Protein AF-A0A9D7FIS9-F1 (afdb_monomer_lite)

Sequence (186 aa):
MTRVFYRCPKCGYRPAQAMPADGQCPVCDIYFQKWEDAQAELELGEVAAQQSSTVEAASAFPAALLTPQARMAPAVFYSRCAALIFIAVWGWRLIGMDYRDGEIGGSFMHNILLPIHEAGHVLFLPFGEFLTILGGSFFQLALPLGLAIAFVLRNRDNFAAAVCLWWFGASFLDLAPTFMTHWIHN

Structure (mmCIF, N/CA/C/O backbone):
data_AF-A0A9D7FIS9-F1
#
_entry.id   AF-A0A9D7FIS9-F1
#
loop_
_atom_site.group_PDB
_atom_site.id
_atom_site.type_symbol
_atom_site.label_atom_id
_atom_site.label_alt_id
_atom_site.label_comp_id
_atom_site.label_asym_id
_atom_site.label_entity_id
_atom_site.label_seq_id
_atom_site.pdbx_PDB_ins_code
_atom_site.Cartn_x
_atom_site.Cartn_y
_atom_site.Cartn_z
_atom_site.occupancy
_atom_site.B_iso_or_equiv
_atom_site.auth_seq_id
_atom_site.auth_comp_id
_atom_site.auth_asym_id
_atom_site.auth_atom_id
_atom_site.pdbx_PDB_model_num
ATOM 1 N N . MET A 1 1 ? 7.958 25.869 55.913 1.00 51.38 1 MET A N 1
ATOM 2 C CA . MET A 1 1 ? 8.201 27.268 55.497 1.00 51.38 1 MET A CA 1
ATOM 3 C C . MET A 1 1 ? 6.914 27.787 54.881 1.00 51.38 1 MET A C 1
ATOM 5 O O . MET A 1 1 ? 6.480 27.229 53.883 1.00 51.38 1 MET A O 1
ATOM 9 N N . THR A 1 2 ? 6.258 28.759 55.510 1.00 64.81 2 THR A N 1
ATOM 10 C CA . THR A 1 2 ? 5.018 29.364 55.003 1.00 64.81 2 THR A CA 1
ATOM 11 C C . THR A 1 2 ? 5.351 30.150 53.736 1.00 64.81 2 THR A C 1
ATOM 13 O O . THR A 1 2 ? 6.187 31.052 53.788 1.00 64.81 2 THR A O 1
ATOM 16 N N . ARG A 1 3 ? 4.778 29.779 52.583 1.00 77.81 3 ARG A N 1
ATOM 17 C CA . ARG A 1 3 ? 4.966 30.547 51.342 1.00 77.81 3 ARG A CA 1
ATOM 18 C C . ARG A 1 3 ? 4.317 31.925 51.501 1.00 77.81 3 ARG A C 1
ATOM 20 O O . ARG A 1 3 ? 3.253 32.041 52.108 1.00 77.81 3 ARG A O 1
ATOM 27 N N . VAL A 1 4 ? 4.961 32.954 50.958 1.00 84.75 4 VAL A N 1
ATOM 28 C CA . VAL A 1 4 ? 4.467 34.337 50.956 1.00 84.75 4 VAL A CA 1
ATOM 29 C C . VAL A 1 4 ? 4.559 34.924 49.550 1.00 84.75 4 VAL A C 1
ATOM 31 O O . VAL A 1 4 ? 5.487 34.617 48.802 1.00 84.75 4 VAL A O 1
ATOM 34 N N . PHE A 1 5 ? 3.608 35.785 49.196 1.00 83.19 5 PHE A N 1
ATOM 35 C CA . PHE A 1 5 ? 3.502 36.415 47.884 1.00 83.19 5 PHE A CA 1
ATOM 36 C C . PHE A 1 5 ? 3.778 37.918 47.973 1.00 83.19 5 PHE A C 1
ATOM 38 O O . PHE A 1 5 ? 3.094 38.661 48.678 1.00 83.19 5 PHE A O 1
ATOM 45 N N . TYR A 1 6 ? 4.756 38.384 47.193 1.00 86.25 6 TYR A N 1
ATOM 46 C CA . TYR A 1 6 ? 5.082 39.810 47.035 1.00 86.25 6 TYR A CA 1
ATOM 47 C C . TYR A 1 6 ? 4.335 40.467 45.861 1.00 86.25 6 TYR A C 1
ATOM 49 O O . TYR A 1 6 ? 4.372 41.686 45.687 1.00 86.25 6 TYR A O 1
ATOM 57 N N . ARG A 1 7 ? 3.663 39.662 45.027 1.00 88.44 7 ARG A N 1
ATOM 58 C CA . ARG A 1 7 ? 2.884 40.112 43.870 1.00 88.44 7 ARG A CA 1
ATOM 59 C C . ARG A 1 7 ? 1.738 39.142 43.602 1.00 88.44 7 ARG A C 1
ATOM 61 O O . ARG A 1 7 ? 1.950 37.934 43.612 1.00 88.44 7 ARG A O 1
ATOM 68 N N . CYS A 1 8 ? 0.549 39.664 43.314 1.00 87.81 8 CYS A N 1
ATOM 69 C CA . CYS A 1 8 ? -0.567 38.836 42.861 1.00 87.81 8 CYS A CA 1
ATOM 70 C C . CYS A 1 8 ? -0.299 38.288 41.439 1.00 87.81 8 CYS A C 1
ATOM 72 O O . CYS A 1 8 ? -0.013 39.094 40.549 1.00 87.81 8 CYS A O 1
ATOM 74 N N . PRO A 1 9 ? -0.429 36.970 41.188 1.00 83.75 9 PRO A N 1
ATOM 75 C CA . PRO A 1 9 ? -0.160 36.374 39.876 1.00 83.75 9 PRO A CA 1
ATOM 76 C C . PRO A 1 9 ? -1.225 36.710 38.820 1.00 83.75 9 PRO A C 1
ATOM 78 O O . PRO A 1 9 ? -0.905 36.745 37.639 1.00 83.75 9 PRO A O 1
ATOM 81 N N . LYS A 1 10 ? -2.468 37.011 39.223 1.00 84.44 10 LYS A N 1
ATOM 82 C CA . LYS A 1 10 ? -3.566 37.321 38.291 1.00 84.44 10 LYS A CA 1
ATOM 83 C C . LYS A 1 10 ? -3.606 38.789 37.863 1.00 84.44 10 LYS A C 1
ATOM 85 O O . LYS A 1 10 ? -3.683 39.076 36.677 1.00 84.44 10 LYS A O 1
ATOM 90 N N . CYS A 1 11 ? -3.579 39.727 38.815 1.00 88.56 11 CYS A N 1
ATOM 91 C CA . CYS A 1 11 ? -3.720 41.163 38.521 1.00 88.56 11 CYS A CA 1
ATOM 92 C C . CYS A 1 11 ? -2.424 41.970 38.666 1.00 88.56 11 CYS A C 1
ATOM 94 O O . CYS A 1 11 ? -2.386 43.150 38.329 1.00 88.56 11 CYS A O 1
ATOM 96 N N . GLY A 1 12 ? -1.357 41.372 39.202 1.00 84.56 12 GLY A N 1
ATOM 97 C CA . GLY A 1 12 ? -0.068 42.040 39.359 1.00 84.56 12 GLY A CA 1
ATOM 98 C C . GLY A 1 12 ? 0.042 43.023 40.530 1.00 84.56 12 GLY A C 1
ATOM 99 O O . GLY A 1 12 ? 1.098 43.648 40.646 1.00 84.56 12 GLY A O 1
ATOM 100 N N . TYR A 1 13 ? -0.977 43.148 41.391 1.00 87.88 13 TYR A N 1
ATOM 101 C CA . TYR A 1 13 ? -0.966 44.025 42.573 1.00 87.88 13 TYR A CA 1
ATOM 102 C C . TYR A 1 13 ? 0.214 43.728 43.513 1.00 87.88 13 TYR A C 1
ATOM 104 O O . TYR A 1 13 ? 0.526 42.562 43.777 1.00 87.88 13 TYR A O 1
ATOM 112 N N . ARG A 1 14 ? 0.851 44.789 44.024 1.00 87.19 14 ARG A N 1
ATOM 113 C CA . ARG A 1 14 ? 1.996 44.735 44.944 1.00 87.19 14 ARG A CA 1
ATOM 114 C C . ARG A 1 14 ? 1.599 45.326 46.302 1.00 87.19 14 ARG A C 1
ATOM 116 O O . ARG A 1 14 ? 1.494 46.548 46.402 1.00 87.19 14 ARG A O 1
ATOM 123 N N . PRO A 1 15 ? 1.352 44.496 47.326 1.00 82.19 15 PRO A N 1
ATOM 124 C CA . PRO A 1 15 ? 1.070 44.989 48.670 1.00 82.19 15 PRO A CA 1
ATOM 125 C C . PRO A 1 15 ? 2.334 45.571 49.323 1.00 82.19 15 PRO A C 1
ATOM 127 O O . PRO A 1 15 ? 3.456 45.206 48.974 1.00 82.19 15 PRO A O 1
ATOM 130 N N . ALA A 1 16 ? 2.152 46.445 50.314 1.00 80.75 16 ALA A N 1
ATOM 131 C CA . ALA A 1 16 ? 3.259 46.995 51.103 1.00 80.75 16 ALA A CA 1
ATOM 132 C C . ALA A 1 16 ? 3.906 45.958 52.047 1.00 80.75 16 ALA A C 1
ATOM 134 O O . ALA A 1 16 ? 5.060 46.112 52.437 1.00 80.75 16 ALA A O 1
ATOM 135 N N . GLN A 1 17 ? 3.173 44.900 52.405 1.00 82.12 17 GLN A N 1
ATOM 136 C CA . GLN A 1 17 ? 3.650 43.764 53.197 1.00 82.12 17 GLN A CA 1
ATOM 137 C C . GLN A 1 17 ? 3.361 42.464 52.443 1.00 82.12 17 GLN A C 1
ATOM 139 O O . GLN A 1 17 ? 2.370 42.380 51.719 1.00 82.12 17 GLN A O 1
ATOM 144 N N . ALA A 1 18 ? 4.222 41.456 52.594 1.00 81.31 18 ALA A N 1
ATOM 145 C CA . ALA A 1 18 ? 4.046 40.177 51.912 1.00 81.31 18 ALA A CA 1
ATOM 146 C C . ALA A 1 18 ? 2.729 39.506 52.340 1.00 81.31 18 ALA A C 1
ATOM 148 O O . ALA A 1 18 ? 2.432 39.420 53.531 1.00 81.31 18 ALA A O 1
ATOM 149 N N . MET A 1 19 ? 1.941 39.037 51.371 1.00 82.00 19 MET A N 1
ATOM 150 C CA . MET A 1 19 ? 0.677 38.343 51.636 1.00 82.00 19 MET A CA 1
ATOM 151 C C . MET A 1 19 ? 0.951 36.866 51.944 1.00 82.00 19 MET A C 1
ATOM 153 O O . MET A 1 19 ? 1.800 36.265 51.279 1.00 82.00 19 MET A O 1
ATOM 157 N N . PRO A 1 20 ? 0.251 36.256 52.910 1.00 83.56 20 PRO A N 1
ATOM 158 C CA . PRO A 1 20 ? 0.391 34.831 53.182 1.00 83.56 20 PRO A CA 1
ATOM 159 C C . PRO A 1 20 ? -0.314 33.994 52.097 1.00 83.56 20 PRO A C 1
ATOM 161 O O . PRO A 1 20 ? -1.164 34.500 51.362 1.00 83.56 20 PRO A O 1
ATOM 164 N N . ALA A 1 21 ? 0.064 32.720 51.957 1.00 78.12 21 ALA A N 1
ATOM 165 C CA . ALA A 1 21 ? -0.444 31.840 50.895 1.00 78.12 21 ALA A CA 1
ATOM 166 C C . ALA A 1 21 ? -1.933 31.453 51.017 1.00 78.12 21 ALA A C 1
ATOM 168 O O . ALA A 1 21 ? -2.568 31.120 50.020 1.00 78.12 21 ALA A O 1
ATOM 169 N N . ASP A 1 22 ? -2.499 31.536 52.216 1.00 82.12 22 ASP A N 1
ATOM 170 C CA . ASP A 1 22 ? -3.934 31.411 52.504 1.00 82.12 22 ASP A CA 1
ATOM 171 C C . ASP A 1 22 ? -4.693 32.744 52.337 1.00 82.12 22 ASP A C 1
ATOM 173 O O . ASP A 1 22 ? -5.917 32.798 52.463 1.00 82.12 22 ASP A O 1
ATOM 177 N N . GLY A 1 23 ? -3.973 33.826 52.030 1.00 83.44 23 GLY A N 1
ATOM 178 C CA . GLY A 1 23 ? -4.523 35.163 51.882 1.00 83.44 23 GLY A CA 1
ATOM 179 C C . GLY A 1 23 ? -5.365 35.363 50.620 1.00 83.44 23 GLY A C 1
ATOM 180 O O . GLY A 1 23 ? -5.266 34.642 49.622 1.00 83.44 23 GLY A O 1
ATOM 181 N N . GLN A 1 24 ? -6.173 36.420 50.667 1.00 88.62 24 GLN A N 1
ATOM 182 C CA . GLN A 1 24 ? -7.023 36.889 49.577 1.00 88.6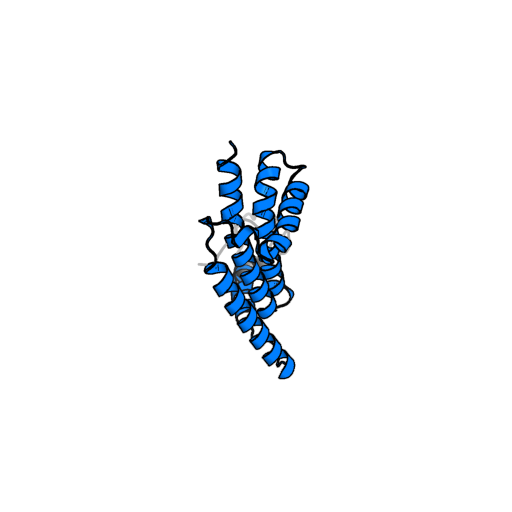2 24 GLN A CA 1
ATOM 183 C C . GLN A 1 24 ? -6.477 38.204 49.012 1.00 88.62 24 GLN A C 1
ATOM 185 O O . GLN A 1 24 ? -6.043 39.085 49.758 1.00 88.62 24 GLN A O 1
ATOM 190 N N . CYS A 1 25 ? -6.490 38.358 47.688 1.00 86.75 25 CYS A N 1
ATOM 191 C CA . CYS A 1 25 ? -6.073 39.605 47.051 1.00 86.75 25 CYS A CA 1
ATOM 192 C C . CYS A 1 25 ? -7.180 40.671 47.163 1.00 86.75 25 CYS A C 1
ATOM 194 O O . CYS A 1 25 ? -8.259 40.450 46.623 1.00 86.75 25 CYS A O 1
ATOM 196 N N . PRO A 1 26 ? -6.917 41.869 47.720 1.00 84.50 26 PRO A N 1
ATOM 197 C CA . PRO A 1 26 ? -7.948 42.898 47.909 1.00 84.50 26 PRO A CA 1
ATOM 198 C C . PRO A 1 26 ? -8.414 43.577 46.610 1.00 84.50 26 PRO A C 1
ATOM 200 O O . PRO A 1 26 ? -9.384 44.323 46.626 1.00 84.50 26 PRO A O 1
ATOM 203 N N . VAL A 1 27 ? -7.708 43.370 45.492 1.00 87.69 27 VAL A N 1
ATOM 204 C CA . VAL A 1 27 ? -8.018 44.023 44.208 1.00 87.69 27 VAL A CA 1
ATOM 205 C C . VAL A 1 27 ? -8.808 43.114 43.272 1.00 87.69 27 VAL A C 1
ATOM 207 O O . VAL A 1 27 ? -9.768 43.551 42.651 1.00 87.69 27 VAL A O 1
ATOM 210 N N . CYS A 1 28 ? -8.375 41.861 43.122 1.00 87.19 28 CYS A N 1
ATOM 211 C CA . CYS A 1 28 ? -8.967 40.916 42.166 1.00 87.19 28 CYS A CA 1
ATOM 212 C C . CYS A 1 28 ? -9.661 39.721 42.823 1.00 87.19 28 CYS A C 1
ATOM 214 O O . CYS A 1 28 ? -10.093 38.809 42.119 1.00 87.19 28 CYS A O 1
ATOM 216 N N . ASP A 1 29 ? -9.729 39.736 44.153 1.00 87.25 29 ASP A N 1
ATOM 217 C CA . ASP A 1 29 ? -10.525 38.840 44.985 1.00 87.25 29 ASP A CA 1
ATOM 218 C C . ASP A 1 29 ? -10.223 37.341 44.844 1.00 87.25 29 ASP A C 1
ATOM 220 O O . ASP A 1 29 ? -11.062 36.482 45.099 1.00 87.25 29 ASP A O 1
ATOM 224 N N . ILE A 1 30 ? -8.998 36.998 44.438 1.00 87.62 30 ILE A N 1
ATOM 225 C CA . ILE A 1 30 ? -8.564 35.600 44.383 1.00 87.62 30 ILE A CA 1
ATOM 226 C C . ILE A 1 30 ? -7.971 35.140 45.708 1.00 87.62 30 ILE A C 1
ATOM 228 O O . ILE A 1 30 ? -7.250 35.890 46.368 1.00 87.62 30 ILE A O 1
ATOM 232 N N . TYR A 1 31 ? -8.200 33.870 46.025 1.00 89.44 31 TYR A N 1
ATOM 233 C CA . TYR A 1 31 ? -7.461 33.135 47.046 1.00 89.44 31 TYR A CA 1
ATOM 234 C C . TYR A 1 31 ? -6.229 32.494 46.407 1.00 89.44 31 TYR A C 1
ATOM 236 O O . TYR A 1 31 ? -6.368 31.766 45.421 1.00 89.44 31 TYR A O 1
ATOM 244 N N . PHE A 1 32 ? -5.035 32.754 46.950 1.00 85.44 32 PHE A N 1
ATOM 245 C CA . PHE A 1 32 ? -3.784 32.290 46.334 1.00 85.44 32 PHE A CA 1
ATOM 246 C C . PHE A 1 32 ? -3.686 30.762 46.284 1.00 85.44 32 PHE A C 1
ATOM 248 O O . PHE A 1 32 ? -3.351 30.228 45.233 1.00 85.44 32 PHE A O 1
ATOM 255 N N . GLN A 1 33 ? -4.084 30.066 47.353 1.00 85.62 33 GLN A N 1
ATOM 256 C CA . GLN A 1 33 ? -4.107 28.600 47.389 1.00 85.62 33 GLN A CA 1
ATOM 257 C C . GLN A 1 33 ? -4.972 27.995 46.270 1.00 85.62 33 GLN A C 1
ATOM 259 O O . GLN A 1 33 ? -4.489 27.199 45.475 1.00 85.62 33 GLN A O 1
ATOM 264 N N . LYS A 1 34 ? -6.222 28.457 46.131 1.00 84.69 34 LYS A N 1
ATOM 265 C CA . LYS A 1 34 ? -7.133 27.972 45.079 1.00 84.69 34 LYS A CA 1
ATOM 266 C C . LYS A 1 34 ? -6.625 28.278 43.671 1.00 84.69 34 LYS A C 1
ATOM 268 O O . LYS A 1 34 ? -6.922 27.541 42.739 1.00 84.69 34 LYS A O 1
ATOM 273 N N . TRP A 1 35 ? -5.910 29.390 43.504 1.00 85.06 35 TRP A N 1
ATOM 274 C CA . TRP A 1 35 ? -5.328 29.758 42.218 1.00 85.06 35 TRP A CA 1
ATOM 275 C C . TRP A 1 35 ? -4.164 28.839 41.843 1.00 85.06 35 TRP A C 1
ATOM 277 O O . TRP A 1 35 ? -4.108 28.400 40.701 1.00 85.06 35 TRP A O 1
ATOM 287 N N . GLU A 1 36 ? -3.265 28.527 42.781 1.00 83.06 36 GLU A N 1
ATOM 288 C CA . GLU A 1 36 ? -2.177 27.567 42.542 1.00 83.06 36 GLU A CA 1
ATOM 289 C C . GLU A 1 36 ? -2.719 26.169 42.237 1.00 83.06 36 GLU A C 1
ATOM 291 O O . GLU A 1 36 ? -2.274 25.561 41.268 1.00 83.06 36 GLU A O 1
ATOM 296 N N . ASP A 1 37 ? -3.717 25.701 42.993 1.00 84.06 37 ASP A N 1
ATOM 297 C CA . ASP A 1 37 ? -4.349 24.397 42.761 1.00 84.06 37 ASP A CA 1
ATOM 298 C C . ASP A 1 37 ? -4.977 24.325 41.357 1.00 84.06 37 ASP A C 1
ATOM 300 O O . ASP A 1 37 ? -4.769 23.358 40.627 1.00 84.06 37 ASP A O 1
ATOM 304 N N . ALA A 1 38 ? -5.669 25.390 40.933 1.00 82.88 38 ALA A N 1
ATOM 305 C CA . ALA A 1 38 ? -6.259 25.474 39.599 1.00 82.88 38 ALA A CA 1
ATOM 306 C C . ALA A 1 38 ? -5.205 25.539 38.478 1.00 82.88 38 ALA A C 1
ATOM 308 O O . ALA A 1 38 ? -5.416 24.975 37.409 1.00 82.88 38 ALA A O 1
ATOM 309 N N . GLN A 1 39 ? -4.074 26.223 38.693 1.00 83.31 39 GLN A N 1
ATOM 310 C CA . GLN A 1 39 ? -2.972 26.231 37.722 1.00 83.31 39 GLN A CA 1
ATOM 311 C C . GLN A 1 39 ? -2.289 24.864 37.643 1.00 83.31 39 GLN A C 1
ATOM 313 O O . GLN A 1 39 ? -2.022 24.392 36.544 1.00 83.31 39 GLN A O 1
ATOM 318 N N . ALA A 1 40 ? -2.077 24.197 38.780 1.00 81.81 40 ALA A N 1
ATOM 319 C CA . ALA A 1 40 ? -1.513 22.854 38.813 1.00 81.81 40 ALA A CA 1
ATOM 320 C C . ALA A 1 40 ? -2.411 21.846 38.077 1.00 81.81 40 ALA A C 1
ATOM 322 O O . ALA A 1 40 ? -1.909 21.018 37.322 1.00 81.81 40 ALA A O 1
ATOM 323 N N . GLU A 1 41 ? -3.733 21.937 38.247 1.00 80.75 41 GLU A N 1
ATOM 324 C CA . GLU A 1 41 ? -4.701 21.087 37.544 1.00 80.75 41 GLU A CA 1
ATOM 325 C C . GLU A 1 41 ? -4.713 21.343 36.025 1.00 80.75 41 GLU A C 1
ATOM 327 O O . GLU A 1 41 ? -4.758 20.393 35.242 1.00 80.75 41 GLU A O 1
ATOM 332 N N . LEU A 1 42 ? -4.592 22.606 35.597 1.00 80.56 42 LEU A N 1
ATOM 333 C CA . LEU A 1 42 ? -4.458 22.975 34.182 1.00 80.56 42 LEU A CA 1
ATOM 334 C C . LEU A 1 42 ? -3.149 22.454 33.572 1.00 80.56 42 LEU A C 1
ATOM 336 O O . LEU A 1 42 ? -3.178 21.864 32.494 1.00 80.56 42 LEU A O 1
ATOM 340 N N . GLU A 1 43 ? -2.020 22.615 34.266 1.00 78.38 43 GLU A N 1
ATOM 341 C CA . GLU A 1 43 ? -0.717 22.110 33.815 1.00 78.38 43 GLU A CA 1
ATOM 342 C C . GLU A 1 43 ? -0.708 20.575 33.721 1.00 78.38 43 GLU A C 1
ATOM 344 O O . GLU A 1 43 ? -0.231 20.015 32.734 1.00 78.38 43 GLU A O 1
ATOM 349 N N . LEU A 1 44 ? -1.295 19.880 34.702 1.00 75.81 44 LEU A N 1
ATOM 350 C CA . LEU A 1 44 ? -1.473 18.424 34.671 1.00 75.81 44 LEU A CA 1
ATOM 351 C C . LEU A 1 44 ? -2.357 17.979 33.496 1.00 75.81 44 LEU A C 1
ATOM 353 O O . LEU A 1 44 ? -2.039 16.991 32.831 1.00 75.81 44 LEU A O 1
ATOM 357 N N . GLY A 1 45 ? -3.441 18.710 33.219 1.00 72.06 45 GLY A N 1
ATOM 358 C CA . GLY A 1 45 ? -4.339 18.442 32.095 1.00 72.06 45 GLY A CA 1
ATOM 359 C C . GLY A 1 45 ? -3.680 18.653 30.729 1.00 72.06 45 GLY A C 1
ATOM 360 O O . GLY A 1 45 ? -3.866 17.839 29.823 1.00 72.06 45 GLY A O 1
ATOM 361 N N . GLU A 1 46 ? -2.869 19.701 30.583 1.00 72.38 46 GLU A N 1
ATOM 362 C CA . GLU A 1 46 ? -2.184 20.029 29.327 1.00 72.38 46 GLU A CA 1
ATOM 363 C C . GLU A 1 46 ? -1.064 19.027 29.009 1.00 72.38 46 GLU A C 1
ATOM 365 O O . GLU A 1 46 ? -0.993 18.502 27.893 1.00 72.38 46 GLU A O 1
ATOM 370 N N . VAL A 1 47 ? -0.270 18.647 30.019 1.00 67.50 47 VAL A N 1
ATOM 371 C CA . VAL A 1 47 ? 0.764 17.608 29.883 1.00 67.50 47 VAL A CA 1
ATOM 372 C C . VAL A 1 47 ? 0.141 16.248 29.545 1.00 67.50 47 VAL A C 1
ATOM 374 O O . VAL A 1 47 ? 0.656 15.537 28.676 1.00 67.50 47 VAL A O 1
ATOM 377 N N . ALA A 1 48 ? -0.993 15.896 30.160 1.00 64.25 48 ALA A N 1
ATOM 378 C CA . ALA A 1 48 ? -1.720 14.666 29.844 1.00 64.25 48 ALA A CA 1
ATOM 379 C C . ALA A 1 48 ? -2.283 14.665 28.407 1.00 64.25 48 ALA A C 1
ATOM 381 O O . ALA A 1 48 ? -2.183 13.657 27.703 1.00 64.25 48 ALA A O 1
ATOM 382 N N . ALA A 1 49 ? -2.818 15.794 27.931 1.00 59.88 49 ALA A N 1
ATOM 383 C CA . ALA A 1 49 ? -3.350 15.926 26.572 1.00 59.88 49 ALA A CA 1
ATOM 384 C C . ALA A 1 49 ? -2.251 15.849 25.490 1.00 59.88 49 ALA A C 1
ATOM 386 O O . ALA A 1 49 ? -2.429 15.204 24.446 1.00 59.88 49 ALA A O 1
ATOM 387 N N . GLN A 1 50 ? -1.082 16.446 25.741 1.00 60.88 50 GLN A N 1
ATOM 388 C CA . GLN A 1 50 ? 0.069 16.357 24.833 1.00 60.88 50 GLN A CA 1
ATOM 389 C C . GLN A 1 50 ? 0.704 14.958 24.805 1.00 60.88 50 GLN A C 1
ATOM 391 O O . GLN A 1 50 ? 1.133 14.498 23.743 1.00 60.88 50 GLN A O 1
ATOM 396 N N . GLN A 1 51 ? 0.720 14.237 25.929 1.00 59.41 51 GLN A N 1
ATOM 397 C CA . GLN A 1 51 ? 1.203 12.851 25.963 1.00 59.41 51 GLN A CA 1
ATOM 398 C C . GLN A 1 51 ? 0.225 11.870 25.299 1.00 59.41 51 GLN A C 1
ATOM 400 O O . GLN A 1 51 ? 0.665 10.973 24.581 1.00 59.41 51 GLN A O 1
ATOM 405 N N . SER A 1 52 ? -1.090 12.056 25.455 1.00 57.72 52 SER A N 1
ATOM 406 C CA . SER A 1 52 ? -2.091 11.184 24.818 1.00 57.72 52 SER A CA 1
ATOM 407 C C . SER A 1 52 ? -2.050 11.274 23.288 1.00 57.72 52 SER A C 1
ATOM 409 O O . SER A 1 52 ? -2.034 10.255 22.603 1.00 57.72 52 SER A O 1
ATOM 411 N N . SER A 1 53 ? -1.952 12.485 22.732 1.00 56.38 53 SER A N 1
ATOM 412 C CA . SER A 1 53 ? -2.010 12.707 21.277 1.00 56.38 53 SER A CA 1
ATOM 413 C C . SER A 1 53 ? -0.816 12.139 20.495 1.00 56.38 53 SER A C 1
ATOM 415 O O . SER A 1 53 ? -0.970 11.690 19.359 1.00 56.38 53 SER A O 1
ATOM 417 N N . THR A 1 54 ? 0.375 12.113 21.095 1.00 55.22 54 THR A N 1
ATOM 418 C CA . THR A 1 54 ? 1.601 11.606 20.453 1.00 55.22 54 THR A CA 1
ATOM 419 C C . THR A 1 54 ? 1.714 10.082 20.517 1.00 55.22 54 THR A C 1
ATOM 421 O O . THR A 1 54 ? 2.180 9.452 19.566 1.00 55.22 54 THR A O 1
ATOM 424 N N . VAL A 1 55 ? 1.235 9.468 21.601 1.00 52.44 55 VAL A N 1
ATOM 425 C CA . VAL A 1 55 ? 1.285 8.011 21.800 1.00 52.44 55 VAL A CA 1
ATOM 426 C C . VAL A 1 55 ? 0.168 7.294 21.032 1.00 52.44 55 VAL A C 1
ATOM 428 O O . VAL A 1 55 ? 0.380 6.195 20.515 1.00 52.44 55 VAL A O 1
ATOM 431 N N . GLU A 1 56 ? -1.005 7.906 20.877 1.00 51.28 56 GLU A N 1
ATOM 432 C CA . GLU A 1 56 ? -2.162 7.299 20.202 1.00 51.28 56 GLU A CA 1
ATOM 433 C C . GLU A 1 56 ? -1.963 7.184 18.678 1.00 51.28 56 GLU A C 1
ATOM 435 O O . GLU A 1 56 ? -2.268 6.148 18.090 1.00 51.28 56 GLU A O 1
ATOM 440 N N . ALA A 1 57 ? -1.326 8.174 18.040 1.00 52.09 57 ALA A N 1
ATOM 441 C CA . ALA A 1 57 ? -0.981 8.110 16.615 1.00 52.09 57 ALA A CA 1
ATOM 442 C C . ALA A 1 57 ? 0.111 7.063 16.309 1.00 52.09 57 ALA A C 1
ATOM 444 O O . ALA A 1 57 ? 0.029 6.355 15.304 1.00 52.09 57 ALA A O 1
ATOM 445 N N . ALA A 1 58 ? 1.111 6.926 17.186 1.00 53.88 58 ALA A N 1
ATOM 446 C CA . ALA A 1 58 ? 2.199 5.960 17.021 1.00 53.88 58 ALA A CA 1
ATOM 447 C C . ALA A 1 58 ? 1.776 4.512 17.349 1.00 53.88 58 ALA A C 1
ATOM 449 O O . ALA A 1 58 ? 2.286 3.563 16.752 1.00 53.88 58 ALA A O 1
ATOM 450 N N . SER A 1 59 ? 0.820 4.324 18.266 1.00 56.72 59 SER A N 1
ATOM 451 C CA . SER A 1 59 ? 0.305 3.002 18.658 1.00 56.72 59 SER A CA 1
ATOM 452 C C . SER A 1 59 ? -0.872 2.508 17.806 1.00 56.72 59 SER A C 1
ATOM 454 O O . SER A 1 59 ? -1.151 1.307 17.796 1.00 56.72 59 SER A O 1
ATOM 456 N N . ALA A 1 60 ? -1.520 3.386 17.030 1.00 63.56 60 ALA A N 1
ATOM 457 C CA . ALA A 1 60 ? -2.669 3.040 16.193 1.00 63.56 60 ALA A CA 1
ATOM 458 C C . ALA A 1 60 ? -2.361 1.973 15.131 1.00 63.56 60 ALA A C 1
ATOM 460 O O . ALA A 1 60 ? -3.190 1.095 14.900 1.00 63.56 60 ALA A O 1
ATOM 461 N N . PHE A 1 61 ? -1.184 2.009 14.498 1.00 63.69 61 PHE A N 1
ATOM 462 C CA . PHE A 1 61 ? -0.831 1.072 13.424 1.00 63.69 61 PHE A CA 1
ATOM 463 C C . PHE A 1 61 ? -0.601 -0.373 13.915 1.00 63.69 61 PHE A C 1
ATOM 465 O O . PHE A 1 61 ? -1.288 -1.273 13.425 1.00 63.69 61 PHE A O 1
ATOM 472 N N . PRO A 1 62 ? 0.277 -0.645 14.907 1.00 69.19 62 PRO A N 1
ATOM 473 C CA . PRO A 1 62 ? 0.434 -2.001 15.437 1.00 69.19 62 PRO A CA 1
ATOM 474 C C . PRO A 1 62 ? -0.841 -2.504 16.130 1.00 69.19 62 PRO A C 1
ATOM 476 O O . PRO A 1 62 ? -1.190 -3.675 15.984 1.00 69.19 62 PRO A O 1
ATOM 479 N N . ALA A 1 63 ? -1.589 -1.632 16.817 1.00 67.50 63 ALA A N 1
ATOM 480 C CA . ALA A 1 63 ? -2.868 -2.007 17.418 1.00 67.50 63 ALA A CA 1
ATOM 481 C C . ALA A 1 63 ? -3.928 -2.357 16.358 1.00 67.50 63 ALA A C 1
ATOM 483 O O . ALA A 1 63 ? -4.685 -3.310 16.545 1.00 67.50 63 ALA A O 1
ATOM 484 N N . ALA A 1 64 ? -3.977 -1.637 15.231 1.00 68.31 64 ALA A N 1
ATOM 485 C CA . ALA A 1 64 ? -4.875 -1.942 14.116 1.00 68.31 64 ALA A CA 1
ATOM 486 C C . ALA A 1 64 ? -4.550 -3.286 13.454 1.00 68.31 64 ALA A C 1
ATOM 488 O O . ALA A 1 64 ? -5.468 -4.063 13.197 1.00 68.31 64 ALA A O 1
ATOM 489 N N . LEU A 1 65 ? -3.265 -3.603 13.270 1.00 67.75 65 LEU A N 1
ATOM 490 C CA . LEU A 1 65 ? -2.828 -4.889 12.717 1.00 67.75 65 LEU A CA 1
ATOM 491 C C . LEU A 1 65 ? -3.161 -6.072 13.633 1.00 67.75 65 LEU A C 1
ATOM 493 O O . LEU A 1 65 ? -3.578 -7.124 13.154 1.00 67.75 65 LEU A O 1
ATOM 497 N N . LEU A 1 66 ? -3.008 -5.900 14.947 1.00 72.31 66 LEU A N 1
ATOM 498 C CA . LEU A 1 66 ? -3.241 -6.957 15.935 1.00 72.31 66 LEU A CA 1
ATOM 499 C C . LEU A 1 66 ? -4.711 -7.095 16.354 1.00 72.31 66 LEU A C 1
ATOM 501 O O . LEU A 1 66 ? -5.028 -7.966 17.160 1.00 72.31 66 LEU A O 1
ATOM 505 N N . THR A 1 67 ? -5.617 -6.264 15.826 1.00 67.62 67 THR A N 1
ATOM 506 C CA . THR A 1 67 ? -7.046 -6.386 16.131 1.00 67.62 67 THR A CA 1
ATOM 507 C C . THR A 1 67 ? -7.626 -7.585 15.364 1.00 67.62 67 THR A C 1
ATOM 509 O O . THR A 1 67 ? -7.683 -7.539 14.132 1.00 67.62 67 THR A O 1
ATOM 512 N N . PRO A 1 68 ? -8.075 -8.661 16.039 1.00 65.38 68 PRO A N 1
ATOM 513 C CA . PRO A 1 68 ? -8.675 -9.798 15.353 1.00 65.38 68 PRO A CA 1
ATOM 514 C C . PRO A 1 68 ? -9.978 -9.372 14.670 1.00 65.38 68 PRO A C 1
ATOM 516 O O . PRO A 1 68 ? -10.796 -8.655 15.250 1.00 65.38 68 PRO A O 1
ATOM 519 N N . GLN A 1 69 ? -10.174 -9.814 13.426 1.00 65.56 69 GLN A N 1
ATOM 520 C CA . GLN A 1 69 ? -11.403 -9.517 12.696 1.00 65.56 69 GLN A CA 1
ATOM 521 C C . GLN A 1 69 ? -12.613 -10.178 13.364 1.00 65.56 69 GLN A C 1
ATOM 523 O O . GLN A 1 69 ? -12.515 -11.266 13.937 1.00 65.56 69 GLN A O 1
ATOM 528 N N . ALA A 1 70 ? -13.767 -9.512 13.271 1.00 69.94 70 ALA A N 1
ATOM 529 C CA . ALA A 1 70 ? -15.035 -10.046 13.750 1.00 69.94 70 ALA A CA 1
ATOM 530 C C . ALA A 1 70 ? -15.324 -11.420 13.122 1.00 69.94 70 ALA A C 1
ATOM 532 O O . ALA A 1 70 ? -14.915 -11.705 11.995 1.00 69.94 70 ALA A O 1
ATOM 533 N N . ARG A 1 71 ? -16.032 -12.281 13.864 1.00 73.75 71 ARG A N 1
ATOM 534 C CA . ARG A 1 71 ? -16.304 -13.672 13.476 1.00 73.75 71 ARG A CA 1
ATOM 535 C C . ARG A 1 71 ? -16.882 -13.734 12.057 1.00 73.75 71 ARG A C 1
ATOM 537 O O . ARG A 1 71 ? -17.968 -13.227 11.796 1.00 73.75 71 ARG A O 1
ATOM 544 N N . MET A 1 72 ? -16.139 -14.362 11.153 1.00 82.88 72 MET A N 1
ATOM 545 C CA . MET A 1 72 ? -16.481 -14.448 9.737 1.00 82.88 72 MET A CA 1
ATOM 546 C C . MET A 1 72 ? -17.318 -15.696 9.454 1.00 82.88 72 MET A C 1
ATOM 548 O O . MET A 1 72 ? -17.142 -16.727 10.106 1.00 82.88 72 MET A O 1
ATOM 552 N N . ALA A 1 73 ? -18.190 -15.638 8.445 1.00 88.25 73 ALA A N 1
ATOM 553 C CA . ALA A 1 73 ? -18.822 -16.844 7.920 1.00 88.25 73 ALA A CA 1
ATOM 554 C C . ALA A 1 73 ? -17.745 -17.798 7.353 1.00 88.25 73 ALA A C 1
ATOM 556 O O . ALA A 1 73 ? -16.816 -17.319 6.693 1.00 88.25 73 ALA A O 1
ATOM 557 N N . PRO A 1 74 ? -17.867 -19.129 7.534 1.00 87.19 74 PRO A N 1
ATOM 558 C CA . PRO A 1 74 ? -16.843 -20.082 7.097 1.00 87.19 74 PRO A CA 1
ATOM 559 C C . PRO A 1 74 ? -16.488 -19.955 5.611 1.00 87.19 74 PRO A C 1
ATOM 561 O O . PRO A 1 74 ? -15.317 -19.986 5.251 1.00 87.19 74 PRO A O 1
ATOM 564 N N . ALA A 1 75 ? -17.483 -19.722 4.750 1.00 90.94 75 ALA A N 1
ATOM 565 C CA . ALA A 1 75 ? -17.270 -19.547 3.313 1.00 90.94 75 ALA A CA 1
ATOM 566 C C . ALA A 1 75 ? -16.350 -18.357 2.978 1.00 90.94 75 ALA A C 1
ATOM 568 O O . ALA A 1 75 ? -15.483 -18.478 2.116 1.00 90.94 75 ALA A O 1
ATOM 569 N N . VAL A 1 76 ? -16.501 -17.228 3.683 1.00 88.75 76 VAL A N 1
ATOM 570 C CA . VAL A 1 76 ? -15.671 -16.025 3.482 1.00 88.75 76 VAL A CA 1
ATOM 571 C C . VAL A 1 76 ? -14.246 -16.259 3.982 1.00 88.75 76 VAL A C 1
ATOM 573 O O . VAL A 1 76 ? -13.286 -15.783 3.385 1.00 88.75 76 VAL A O 1
ATOM 576 N N . PHE A 1 77 ? -14.095 -17.014 5.069 1.00 88.31 77 PHE A N 1
ATOM 577 C CA . PHE A 1 77 ? -12.779 -17.387 5.573 1.00 88.31 77 PHE A CA 1
ATOM 578 C C . PHE A 1 77 ? -12.023 -18.264 4.564 1.00 88.31 77 PHE A C 1
ATOM 580 O O . PHE A 1 77 ? -10.909 -17.923 4.167 1.00 88.31 77 PHE A O 1
ATOM 587 N N . TYR A 1 78 ? -12.646 -19.346 4.084 1.00 90.81 78 TYR A N 1
ATOM 588 C CA . TYR A 1 78 ? -12.007 -20.245 3.120 1.00 90.81 78 TYR A CA 1
ATOM 589 C C . TYR A 1 78 ? -11.708 -19.564 1.784 1.00 90.81 78 TYR A C 1
ATOM 591 O O . TYR A 1 78 ? -10.649 -19.815 1.211 1.00 90.81 78 TYR A O 1
ATOM 599 N N . SER A 1 79 ? -12.583 -18.673 1.301 1.00 91.88 79 SER A N 1
ATOM 600 C CA . SER A 1 79 ? -12.317 -17.929 0.066 1.00 91.88 79 SER A CA 1
ATOM 601 C C . SER A 1 79 ? -11.126 -16.979 0.210 1.00 91.88 79 SER A C 1
ATOM 603 O O . SER A 1 79 ? -10.290 -16.919 -0.689 1.00 91.88 79 SER A O 1
ATOM 605 N N . ARG A 1 80 ? -10.980 -16.304 1.359 1.00 92.56 80 ARG A N 1
ATOM 606 C CA . ARG A 1 80 ? -9.800 -15.479 1.661 1.00 92.56 80 ARG A CA 1
ATOM 607 C C . ARG A 1 80 ? -8.528 -16.314 1.751 1.00 92.56 80 ARG A C 1
ATOM 609 O O . ARG A 1 80 ? -7.528 -15.940 1.150 1.00 92.56 80 ARG A O 1
ATOM 616 N N . CYS A 1 81 ? -8.557 -17.462 2.428 1.00 91.62 81 CYS A N 1
ATOM 617 C CA . CYS A 1 81 ? -7.406 -18.368 2.473 1.00 91.62 81 CYS A CA 1
ATOM 618 C C . CYS A 1 81 ? -7.011 -18.861 1.075 1.00 91.62 81 CYS A C 1
ATOM 620 O O . CYS A 1 81 ? -5.835 -18.817 0.724 1.00 91.62 81 CYS A O 1
ATOM 622 N N . ALA A 1 82 ? -7.983 -19.280 0.261 1.00 93.50 82 ALA A N 1
ATOM 623 C CA . ALA A 1 82 ? -7.737 -19.709 -1.111 1.00 93.50 82 ALA A CA 1
ATOM 624 C C . ALA A 1 82 ? -7.140 -18.577 -1.962 1.00 93.50 82 ALA A C 1
ATOM 626 O O . ALA A 1 82 ? -6.172 -18.804 -2.685 1.00 93.50 82 ALA A O 1
ATOM 627 N N . ALA A 1 83 ? -7.658 -17.352 -1.826 1.00 93.75 83 ALA A N 1
ATOM 628 C CA . ALA A 1 83 ? -7.114 -16.178 -2.500 1.00 93.75 83 ALA A CA 1
ATOM 629 C C . ALA A 1 83 ? -5.671 -15.875 -2.061 1.00 93.75 83 ALA A C 1
ATOM 631 O O . ALA A 1 83 ? -4.830 -15.626 -2.919 1.00 93.75 83 ALA A O 1
ATOM 632 N N . LEU A 1 84 ? -5.357 -15.957 -0.759 1.00 93.31 84 LEU A N 1
ATOM 633 C CA . LEU A 1 84 ? -3.989 -15.770 -0.252 1.00 93.31 84 LEU A CA 1
ATOM 634 C C . LEU A 1 84 ? -3.020 -16.820 -0.805 1.00 93.31 84 LEU A C 1
ATOM 636 O O . LEU A 1 84 ? -1.906 -16.485 -1.199 1.00 93.31 84 LEU A O 1
ATOM 640 N N . ILE A 1 85 ? -3.440 -18.085 -0.863 1.00 93.81 85 ILE A N 1
ATOM 641 C CA . ILE A 1 85 ? -2.626 -19.158 -1.446 1.00 93.81 85 ILE A CA 1
ATOM 642 C C . ILE A 1 85 ? -2.401 -18.890 -2.934 1.00 93.81 85 ILE A C 1
ATOM 644 O O . ILE A 1 85 ? -1.272 -18.982 -3.408 1.00 93.81 85 ILE A O 1
ATOM 648 N N . PHE A 1 86 ? -3.454 -18.512 -3.660 1.00 94.50 86 PHE A N 1
ATOM 649 C CA . PHE A 1 86 ? -3.358 -18.189 -5.078 1.00 94.50 86 PHE A CA 1
ATOM 650 C C . PHE A 1 86 ? -2.362 -17.052 -5.341 1.00 94.50 86 PHE A C 1
ATOM 652 O O . PHE A 1 86 ? -1.448 -17.231 -6.145 1.00 94.50 86 PHE A O 1
ATOM 659 N N . ILE A 1 87 ? -2.477 -15.917 -4.639 1.00 94.12 87 ILE A N 1
ATOM 660 C CA . ILE A 1 87 ? -1.543 -14.794 -4.825 1.00 94.12 87 ILE A CA 1
ATOM 661 C C . ILE A 1 87 ? -0.125 -15.147 -4.365 1.00 94.12 87 ILE A C 1
ATOM 663 O O . ILE A 1 87 ? 0.831 -14.688 -4.978 1.00 94.12 87 ILE A O 1
ATOM 667 N N . ALA A 1 88 ? 0.049 -15.994 -3.345 1.00 92.12 88 ALA A N 1
ATOM 668 C CA . ALA A 1 88 ? 1.372 -16.439 -2.911 1.00 92.12 88 ALA A CA 1
ATOM 669 C C . ALA A 1 88 ? 2.050 -17.317 -3.974 1.00 92.12 88 ALA A C 1
ATOM 671 O O . ALA A 1 88 ? 3.203 -17.077 -4.326 1.00 92.12 88 ALA A O 1
ATOM 672 N N . VAL A 1 89 ? 1.321 -18.289 -4.537 1.00 93.12 89 VAL A N 1
ATOM 673 C CA . VAL A 1 89 ? 1.811 -19.139 -5.636 1.00 93.12 89 VAL A CA 1
ATOM 674 C C . VAL A 1 89 ? 2.102 -18.298 -6.875 1.00 93.12 89 VAL A C 1
ATOM 676 O O . VAL A 1 89 ? 3.141 -18.467 -7.514 1.00 93.12 89 VAL A O 1
ATOM 679 N N . TRP A 1 90 ? 1.211 -17.365 -7.208 1.00 92.69 90 TRP A N 1
ATOM 680 C CA . TRP A 1 90 ? 1.412 -16.482 -8.345 1.00 92.69 90 TRP A CA 1
ATOM 681 C C . TRP A 1 90 ? 2.610 -15.553 -8.129 1.00 92.69 90 TRP A C 1
ATOM 683 O O . TRP A 1 90 ? 3.463 -15.464 -9.003 1.00 92.69 90 TRP A O 1
ATOM 693 N N . GLY A 1 91 ? 2.740 -14.947 -6.948 1.00 88.50 91 GLY A N 1
ATOM 694 C CA . GLY A 1 91 ? 3.892 -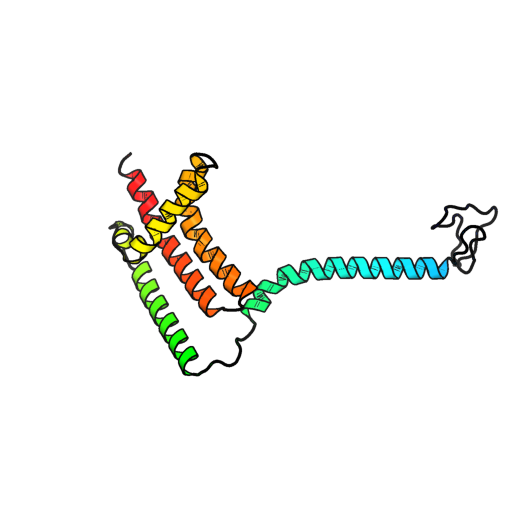14.128 -6.568 1.00 88.50 91 GLY A CA 1
ATOM 695 C C . GLY A 1 91 ? 5.207 -14.901 -6.636 1.00 88.50 91 GLY A C 1
ATOM 696 O O . GLY A 1 91 ? 6.176 -14.398 -7.192 1.00 88.50 91 GLY A O 1
ATOM 697 N N . TRP A 1 92 ? 5.228 -16.151 -6.166 1.00 88.94 92 TRP A N 1
ATOM 698 C CA . TRP A 1 92 ? 6.396 -17.026 -6.299 1.00 88.94 92 TRP A CA 1
ATOM 699 C C . TRP A 1 92 ? 6.775 -17.261 -7.761 1.00 88.94 92 TRP A C 1
ATOM 701 O O . TRP A 1 92 ? 7.947 -17.173 -8.123 1.00 88.94 92 TRP A O 1
ATOM 711 N N . ARG A 1 93 ? 5.779 -17.505 -8.623 1.00 88.88 93 ARG A N 1
ATOM 712 C CA . ARG A 1 93 ? 6.002 -17.607 -10.067 1.00 88.88 93 ARG A CA 1
ATOM 713 C C . ARG A 1 93 ? 6.578 -16.307 -10.629 1.00 88.88 93 ARG A C 1
ATOM 715 O O . ARG A 1 93 ? 7.492 -16.391 -11.435 1.00 88.88 93 ARG A O 1
ATOM 722 N N . LEU A 1 94 ? 6.070 -15.142 -10.209 1.00 85.81 94 LEU A N 1
ATOM 723 C CA . LEU A 1 94 ? 6.570 -13.849 -10.683 1.00 85.81 94 LEU A CA 1
ATOM 724 C C . LEU A 1 94 ? 8.035 -13.616 -10.291 1.00 85.81 94 LEU A C 1
ATOM 726 O O . LEU A 1 94 ? 8.812 -13.166 -11.122 1.00 85.81 94 LEU A O 1
ATOM 730 N N . ILE A 1 95 ? 8.416 -13.967 -9.060 1.00 85.75 95 ILE A N 1
ATOM 731 C CA . ILE A 1 95 ? 9.803 -13.877 -8.569 1.00 85.75 95 ILE A CA 1
ATOM 732 C C . ILE A 1 95 ? 10.741 -14.793 -9.367 1.00 85.75 95 ILE A C 1
ATOM 734 O O . ILE A 1 95 ? 11.904 -14.459 -9.564 1.00 85.75 95 ILE A O 1
ATOM 738 N N . GLY A 1 96 ? 10.244 -15.952 -9.804 1.00 82.50 96 GLY A N 1
ATOM 739 C CA . GLY A 1 96 ? 11.012 -16.911 -10.594 1.00 82.50 96 GLY A CA 1
ATOM 740 C C . GLY A 1 96 ? 11.146 -16.574 -12.082 1.00 82.50 96 GLY A C 1
ATOM 741 O O . GLY A 1 96 ? 11.863 -17.296 -12.767 1.00 82.50 96 GLY A O 1
ATOM 742 N N . MET A 1 97 ? 10.461 -15.542 -12.593 1.00 79.25 97 MET A N 1
ATOM 743 C CA . MET A 1 97 ? 10.639 -15.097 -13.981 1.00 79.25 97 MET A CA 1
ATOM 744 C C . MET A 1 97 ? 11.962 -14.348 -14.113 1.00 79.25 97 MET A C 1
ATOM 746 O O . MET A 1 97 ? 12.291 -13.510 -13.269 1.00 79.25 97 MET A O 1
ATOM 750 N N . ASP A 1 98 ? 12.717 -14.637 -15.171 1.00 68.31 98 ASP A N 1
ATOM 751 C CA . ASP A 1 98 ? 13.996 -13.968 -15.378 1.00 68.31 98 ASP A CA 1
ATOM 752 C C . ASP A 1 98 ? 13.757 -12.522 -15.839 1.00 68.31 98 ASP A C 1
ATOM 754 O O . ASP A 1 98 ? 13.129 -12.249 -16.866 1.00 68.31 98 ASP A O 1
ATOM 758 N N . TYR A 1 99 ? 14.260 -11.568 -15.056 1.00 65.75 99 TYR A N 1
ATOM 759 C CA . TYR A 1 99 ? 14.194 -10.148 -15.389 1.00 65.75 99 TYR A CA 1
ATOM 760 C C . TYR A 1 99 ? 15.137 -9.779 -16.544 1.00 65.75 99 TYR A C 1
ATOM 762 O O . TYR A 1 99 ? 14.948 -8.739 -17.174 1.00 65.75 99 TYR A O 1
ATOM 770 N N . ARG A 1 100 ? 16.147 -10.612 -16.831 1.00 59.00 100 ARG A N 1
ATOM 771 C CA . ARG A 1 100 ? 17.171 -10.383 -17.862 1.00 59.00 100 ARG A CA 1
ATOM 772 C C . ARG A 1 100 ? 16.657 -10.681 -19.265 1.00 59.00 100 ARG A C 1
ATOM 774 O O . ARG A 1 100 ? 17.068 -10.008 -20.204 1.00 59.00 100 ARG A O 1
ATOM 781 N N . ASP A 1 101 ? 15.733 -11.630 -19.381 1.00 59.91 101 ASP A N 1
ATOM 782 C CA . ASP A 1 101 ? 15.122 -12.029 -20.653 1.00 59.91 101 ASP A CA 1
ATOM 783 C C . ASP A 1 101 ? 13.852 -11.219 -20.975 1.00 59.91 101 ASP A C 1
ATOM 785 O O . ASP A 1 101 ? 13.216 -11.418 -22.009 1.00 59.91 101 ASP A O 1
ATOM 789 N N . GLY A 1 102 ? 13.466 -10.282 -20.098 1.00 62.75 102 GLY A N 1
ATOM 790 C CA . GLY A 1 102 ? 12.287 -9.434 -20.287 1.00 62.75 102 GLY A CA 1
ATOM 791 C C . GLY A 1 102 ? 10.951 -10.167 -20.116 1.00 62.75 102 GLY A C 1
ATOM 792 O O . GLY A 1 102 ? 9.905 -9.588 -20.409 1.00 62.75 102 GLY A O 1
ATOM 793 N N . GLU A 1 103 ? 10.949 -11.403 -19.602 1.00 66.31 103 GLU A N 1
ATO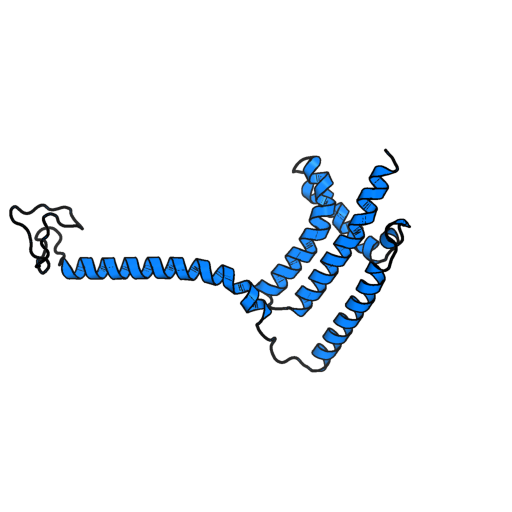M 794 C CA . GLU A 1 103 ? 9.731 -12.207 -19.407 1.00 66.31 103 GLU A CA 1
ATOM 795 C C . GLU A 1 103 ? 8.711 -11.514 -18.492 1.00 66.31 103 GLU A C 1
ATOM 797 O O . GLU A 1 103 ? 7.499 -11.621 -18.700 1.00 66.31 103 GLU A O 1
ATOM 802 N N . ILE A 1 104 ? 9.197 -10.737 -17.516 1.00 71.38 104 ILE A N 1
ATOM 803 C CA . ILE A 1 104 ? 8.360 -9.905 -16.641 1.00 71.38 104 ILE A CA 1
ATOM 804 C C . ILE A 1 104 ? 7.566 -8.873 -17.456 1.00 71.38 104 ILE A C 1
ATOM 806 O O . ILE A 1 104 ? 6.372 -8.714 -17.206 1.00 71.38 104 ILE A O 1
ATOM 810 N N . GLY A 1 105 ? 8.174 -8.254 -18.474 1.00 64.94 105 GLY A N 1
ATOM 811 C CA . GLY A 1 105 ? 7.513 -7.277 -19.350 1.00 64.94 105 GLY A CA 1
ATOM 812 C C . GLY A 1 105 ? 6.425 -7.885 -20.244 1.00 64.94 105 GLY A C 1
ATOM 813 O O . GLY A 1 105 ? 5.509 -7.193 -20.673 1.00 64.94 105 GLY A O 1
ATOM 814 N N . GLY A 1 106 ? 6.463 -9.198 -20.487 1.00 71.75 106 GLY A N 1
ATOM 815 C CA . GLY A 1 106 ? 5.384 -9.929 -21.164 1.00 71.75 106 GLY A CA 1
ATOM 816 C C . GLY A 1 106 ? 4.285 -10.432 -20.223 1.00 71.75 106 GLY A C 1
ATOM 817 O O . GLY A 1 106 ? 3.306 -11.036 -20.668 1.00 71.75 106 GLY A O 1
ATOM 818 N N . SER A 1 107 ? 4.439 -10.236 -18.913 1.00 81.88 107 SER A N 1
ATOM 819 C CA . SER A 1 107 ? 3.538 -10.821 -17.930 1.00 81.88 107 SER A CA 1
ATOM 820 C C . SER A 1 107 ? 2.187 -10.108 -17.881 1.00 81.88 107 SER A C 1
ATOM 822 O O . SER A 1 107 ? 2.051 -8.915 -18.149 1.00 81.88 107 SER A O 1
ATOM 824 N N . PHE A 1 108 ? 1.152 -10.837 -17.461 1.00 85.88 108 PHE A N 1
ATOM 825 C CA . PHE A 1 108 ? -0.162 -10.243 -17.206 1.00 85.88 108 PHE A CA 1
ATOM 826 C C . PHE A 1 108 ? -0.094 -9.080 -16.205 1.00 85.88 108 PHE A C 1
ATOM 828 O O . PHE A 1 108 ? -0.855 -8.125 -16.322 1.00 85.88 108 PHE A O 1
ATOM 835 N N . MET A 1 109 ? 0.832 -9.150 -15.244 1.00 87.19 109 MET A N 1
ATOM 836 C CA . MET A 1 109 ? 0.994 -8.105 -14.243 1.00 87.19 109 MET A CA 1
ATOM 837 C C . MET A 1 109 ? 1.527 -6.808 -14.856 1.00 87.19 109 MET A C 1
ATOM 839 O O . MET A 1 109 ? 0.978 -5.749 -14.571 1.00 87.19 109 MET A O 1
ATOM 843 N N . HIS A 1 110 ? 2.508 -6.892 -15.758 1.00 86.62 110 HIS A N 1
ATOM 844 C CA . HIS A 1 110 ? 3.033 -5.729 -16.477 1.00 86.62 110 HIS A CA 1
ATOM 845 C C . HIS A 1 110 ? 1.926 -4.962 -17.213 1.00 86.62 110 HIS A C 1
ATOM 847 O O . HIS A 1 110 ? 1.809 -3.747 -17.088 1.00 86.62 110 HIS A O 1
ATOM 853 N N . ASN A 1 111 ? 1.019 -5.678 -17.884 1.00 86.88 111 ASN A N 1
ATOM 854 C CA . ASN A 1 111 ? -0.109 -5.062 -18.594 1.00 86.88 111 ASN A CA 1
ATOM 855 C C . ASN A 1 111 ? -1.080 -4.294 -17.676 1.00 86.88 111 ASN A C 1
ATOM 857 O O . ASN A 1 111 ? -1.754 -3.372 -18.131 1.00 86.88 111 ASN A O 1
ATOM 861 N N . ILE A 1 112 ? -1.175 -4.669 -16.397 1.00 89.50 112 ILE A N 1
ATOM 862 C CA . ILE A 1 112 ? -1.982 -3.948 -15.400 1.00 89.50 112 ILE A CA 1
ATOM 863 C C . ILE A 1 112 ? -1.213 -2.748 -14.842 1.00 89.50 112 ILE A C 1
ATOM 865 O O . ILE A 1 112 ? -1.802 -1.700 -14.576 1.00 89.50 112 ILE A O 1
ATOM 869 N N . LEU A 1 113 ? 0.091 -2.910 -14.635 1.00 90.62 113 LEU A N 1
ATOM 870 C CA . LEU A 1 113 ? 0.943 -1.912 -14.002 1.00 90.62 113 LEU A CA 1
ATOM 871 C C . LEU A 1 113 ? 1.316 -0.768 -14.947 1.00 90.62 113 LEU A C 1
ATOM 873 O O . LEU A 1 113 ? 1.378 0.377 -14.501 1.00 90.62 113 LEU A O 1
ATOM 877 N N . LEU A 1 114 ? 1.485 -1.047 -16.240 1.00 89.75 114 LEU A N 1
ATOM 878 C CA . LEU A 1 114 ? 1.883 -0.062 -17.241 1.00 89.75 114 LEU A CA 1
ATOM 879 C C . LEU A 1 114 ? 0.917 1.139 -17.321 1.00 89.75 114 LEU A C 1
ATOM 881 O O . LEU A 1 114 ? 1.384 2.266 -17.191 1.00 89.75 114 LEU A O 1
ATOM 885 N N . PRO A 1 115 ? -0.420 0.977 -17.420 1.00 91.38 115 PRO A N 1
ATOM 886 C CA . PRO A 1 115 ? -1.333 2.123 -17.386 1.00 91.38 115 PRO A CA 1
ATOM 887 C C . PRO A 1 115 ? -1.213 2.979 -16.118 1.00 91.38 115 PRO A C 1
ATOM 889 O O . PRO A 1 115 ? -1.439 4.186 -16.160 1.00 91.38 115 PRO A O 1
ATOM 892 N N . ILE A 1 116 ? -0.868 2.365 -14.983 1.00 92.94 116 ILE A N 1
ATOM 893 C CA . ILE A 1 116 ? -0.670 3.073 -13.714 1.00 92.94 116 ILE A CA 1
ATOM 894 C C . ILE A 1 116 ? 0.648 3.844 -13.756 1.00 92.94 116 ILE A C 1
ATOM 896 O O . ILE A 1 116 ? 0.681 4.995 -13.333 1.00 92.94 116 ILE A O 1
ATOM 900 N N . HIS A 1 117 ? 1.703 3.256 -14.316 1.00 92.62 117 HIS A N 1
ATOM 901 C CA . HIS A 1 117 ? 2.964 3.946 -14.565 1.00 92.62 117 HIS A CA 1
ATOM 902 C C . HIS A 1 117 ? 2.754 5.189 -15.443 1.00 92.62 117 HIS A C 1
ATOM 904 O O . HIS A 1 117 ? 3.109 6.300 -15.055 1.00 92.62 117 HIS A O 1
ATOM 910 N N . GLU A 1 118 ? 2.068 5.041 -16.574 1.00 91.50 118 GLU A N 1
ATOM 911 C CA . GLU A 1 118 ? 1.779 6.161 -17.477 1.00 91.50 118 GLU A CA 1
ATOM 912 C C . GLU A 1 118 ? 0.912 7.237 -16.808 1.00 91.50 118 GLU A C 1
ATOM 914 O O . GLU A 1 118 ? 1.165 8.437 -16.939 1.00 91.50 118 GLU A O 1
ATOM 919 N N . ALA A 1 119 ? -0.078 6.825 -16.010 1.00 93.44 119 ALA A N 1
ATOM 920 C CA . ALA A 1 119 ? -0.876 7.755 -15.216 1.00 93.44 119 ALA A CA 1
ATOM 921 C C . ALA A 1 119 ? -0.024 8.532 -14.200 1.00 93.44 119 ALA A C 1
ATOM 923 O O . ALA A 1 119 ? -0.312 9.698 -13.930 1.00 93.44 119 ALA A O 1
ATOM 924 N N . GLY A 1 120 ? 1.035 7.919 -13.6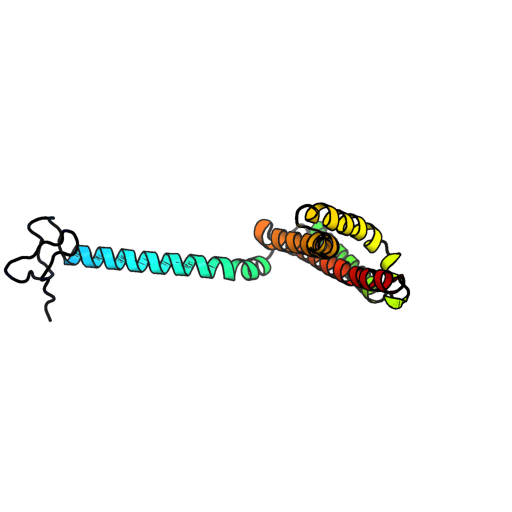67 1.00 92.44 120 GLY A N 1
ATOM 925 C CA . GLY A 1 120 ? 2.008 8.582 -12.808 1.00 92.44 120 GLY A CA 1
ATOM 926 C C . GLY A 1 120 ? 2.734 9.714 -13.530 1.00 92.44 120 GLY A C 1
ATOM 927 O O . GLY A 1 120 ? 2.783 10.827 -13.009 1.00 92.44 120 GLY A O 1
ATOM 928 N N . HIS A 1 121 ? 3.216 9.492 -14.756 1.00 92.31 121 HIS A N 1
ATOM 929 C CA . HIS A 1 121 ? 3.810 10.573 -15.552 1.00 92.31 121 HIS A CA 1
ATOM 930 C C . HIS A 1 121 ? 2.827 11.734 -15.740 1.00 92.31 121 HIS A C 1
ATOM 932 O O . HIS A 1 121 ? 3.161 12.886 -15.463 1.00 92.31 121 HIS A O 1
ATOM 938 N N . VAL A 1 122 ? 1.583 11.439 -16.125 1.00 94.69 122 VAL A N 1
ATOM 939 C CA . VAL A 1 122 ? 0.549 12.466 -16.336 1.00 94.69 122 VAL A CA 1
ATOM 940 C C . VAL A 1 122 ? 0.231 13.229 -15.045 1.00 94.69 122 VAL A C 1
ATOM 942 O O . VAL A 1 122 ? 0.092 14.451 -15.072 1.00 94.69 122 VAL A O 1
ATOM 945 N N . LEU A 1 123 ? 0.150 12.533 -13.908 1.00 94.38 123 LEU A N 1
ATOM 946 C CA . LEU A 1 123 ? -0.128 13.140 -12.606 1.00 94.38 123 LEU A CA 1
ATOM 947 C C . LEU A 1 123 ? 0.982 14.103 -12.170 1.00 94.38 123 LEU A C 1
ATOM 949 O O . LEU A 1 123 ? 0.694 15.139 -11.568 1.00 94.38 123 LEU A O 1
ATOM 953 N N . PHE A 1 124 ? 2.238 13.766 -12.471 1.00 92.75 124 PHE A N 1
ATOM 954 C CA . PHE A 1 124 ? 3.396 14.555 -12.064 1.00 92.75 124 PHE A CA 1
ATOM 955 C C . PHE A 1 124 ? 3.873 15.579 -13.110 1.00 92.75 124 PHE A C 1
ATOM 957 O O . PHE A 1 124 ? 4.730 16.406 -12.794 1.00 92.75 124 PHE A O 1
ATOM 964 N N . LEU A 1 125 ? 3.245 15.616 -14.292 1.00 92.44 125 LEU A N 1
ATOM 965 C CA . LEU A 1 125 ? 3.474 16.605 -15.352 1.00 92.44 125 LEU A CA 1
ATOM 966 C C . LEU A 1 125 ? 3.563 18.072 -14.871 1.00 92.44 125 LEU A C 1
ATOM 968 O O . LEU A 1 125 ? 4.509 18.766 -15.252 1.00 92.44 125 LEU A O 1
ATOM 972 N N . PRO A 1 126 ? 2.645 18.588 -14.024 1.00 93.88 126 PRO A N 1
ATOM 973 C CA . PRO A 1 126 ? 2.691 19.992 -13.605 1.00 93.88 126 PRO A CA 1
ATOM 974 C C . PRO A 1 126 ? 3.860 20.329 -12.666 1.00 93.88 126 PRO A C 1
ATOM 976 O O . PRO A 1 126 ? 4.111 21.507 -12.415 1.00 93.88 126 PRO A O 1
ATOM 979 N N . PHE A 1 127 ? 4.583 19.332 -12.147 1.00 92.00 127 PHE A N 1
ATOM 980 C CA . PHE A 1 127 ? 5.691 19.529 -11.208 1.00 92.00 127 PHE A CA 1
ATOM 981 C C . PHE A 1 127 ? 7.071 19.560 -11.889 1.00 92.00 127 PHE A C 1
ATOM 983 O O . PHE A 1 127 ? 8.096 19.621 -11.209 1.00 92.00 127 PHE A O 1
ATOM 990 N N . GLY A 1 128 ? 7.106 19.556 -13.225 1.00 92.44 128 GLY A N 1
ATOM 991 C CA . GLY A 1 128 ? 8.324 19.644 -14.028 1.00 92.44 128 GLY A CA 1
ATOM 992 C C . GLY A 1 128 ? 8.837 18.288 -14.513 1.00 92.44 128 GLY A C 1
ATOM 993 O O . GLY A 1 128 ? 8.394 17.229 -14.071 1.00 92.44 128 GLY A O 1
ATOM 994 N N . GLU A 1 129 ? 9.793 18.322 -15.439 1.00 89.50 129 GLU A N 1
ATOM 995 C CA . GLU A 1 129 ? 10.263 17.148 -16.189 1.00 89.50 129 GLU A CA 1
ATOM 996 C C . GLU A 1 129 ? 10.830 16.043 -15.289 1.00 89.50 129 GLU A C 1
ATOM 998 O O . GLU A 1 129 ? 10.456 14.881 -15.417 1.00 89.50 129 GLU A O 1
ATOM 1003 N N . PHE A 1 130 ? 11.662 16.406 -14.311 1.00 90.88 130 PHE A N 1
ATOM 1004 C CA . PHE A 1 130 ? 12.260 15.437 -13.392 1.00 90.88 130 PHE A CA 1
ATOM 1005 C C . PHE A 1 130 ? 11.209 14.651 -12.595 1.00 90.88 130 PHE A C 1
ATOM 1007 O O . PHE A 1 130 ? 11.262 13.422 -12.530 1.00 90.88 130 PHE A O 1
ATOM 1014 N N . LEU A 1 131 ? 10.232 15.354 -12.012 1.00 90.88 131 LEU A N 1
ATOM 1015 C CA . LEU A 1 131 ? 9.150 14.717 -11.259 1.00 90.88 131 LEU A CA 1
ATOM 1016 C C . LEU A 1 131 ? 8.184 13.971 -12.173 1.00 90.88 131 LEU A C 1
ATOM 1018 O O . LEU A 1 131 ? 7.654 12.949 -11.761 1.00 90.88 131 LEU A O 1
ATOM 1022 N N . THR A 1 132 ? 8.007 14.426 -13.413 1.00 90.69 132 THR A N 1
ATOM 1023 C CA . THR A 1 132 ? 7.239 13.701 -14.431 1.00 90.69 132 THR A CA 1
ATOM 1024 C C . THR A 1 132 ? 7.876 12.344 -14.696 1.00 90.69 132 THR A C 1
ATOM 1026 O O . THR A 1 132 ? 7.202 11.336 -14.532 1.00 90.69 132 THR A O 1
ATOM 1029 N N . ILE A 1 133 ? 9.175 12.294 -15.019 1.00 86.62 133 ILE A N 1
ATOM 1030 C CA . ILE A 1 133 ? 9.906 11.049 -15.316 1.00 86.62 133 ILE A CA 1
ATOM 1031 C C . ILE A 1 133 ? 9.898 10.104 -14.108 1.00 86.62 133 ILE A C 1
ATOM 1033 O O . ILE A 1 133 ? 9.594 8.924 -14.247 1.00 86.62 133 ILE A O 1
ATOM 1037 N N . LEU A 1 134 ? 10.167 10.607 -12.901 1.00 90.94 134 LEU A N 1
ATOM 1038 C CA . LEU A 1 134 ? 10.089 9.780 -11.689 1.00 90.94 134 LEU A CA 1
ATOM 1039 C C . LEU A 1 134 ? 8.657 9.381 -11.318 1.00 90.94 134 LEU A C 1
ATOM 1041 O O . LEU A 1 134 ? 8.454 8.375 -10.636 1.00 90.94 134 LEU A O 1
ATOM 1045 N N . GLY A 1 135 ? 7.677 10.173 -11.745 1.00 90.12 135 GLY A N 1
ATOM 1046 C CA .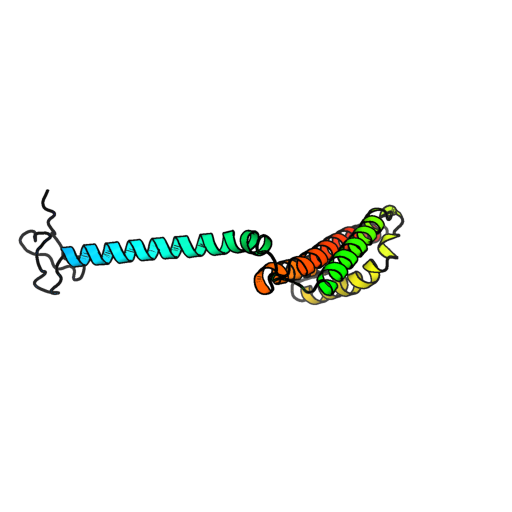 GLY A 1 135 ? 6.278 10.062 -11.362 1.00 90.12 135 GLY A CA 1
ATOM 1047 C C . GLY A 1 135 ? 5.661 8.721 -11.724 1.00 90.12 135 GLY A C 1
ATOM 1048 O O . GLY A 1 135 ? 4.879 8.202 -10.930 1.00 90.12 135 GLY A O 1
ATOM 1049 N N . GLY A 1 136 ? 6.045 8.128 -12.857 1.00 89.00 136 GLY A N 1
ATOM 1050 C CA . GLY A 1 136 ? 5.546 6.816 -13.268 1.00 89.00 136 GLY A CA 1
ATOM 1051 C C . GLY A 1 136 ? 5.922 5.717 -12.279 1.00 89.00 136 GLY A C 1
ATOM 1052 O O . GLY A 1 136 ? 5.055 5.131 -11.624 1.00 89.00 136 GLY A O 1
ATOM 1053 N N . SER A 1 137 ? 7.225 5.530 -12.064 1.00 90.75 137 SER A N 1
ATOM 1054 C CA . SER A 1 137 ? 7.764 4.566 -11.099 1.00 90.75 137 SER A CA 1
ATOM 1055 C C . SER A 1 137 ? 7.287 4.827 -9.671 1.00 90.75 137 SER A C 1
ATOM 1057 O O . SER A 1 137 ? 6.951 3.900 -8.932 1.00 90.75 137 SER A O 1
ATOM 1059 N N . PHE A 1 138 ? 7.238 6.099 -9.270 1.00 92.06 138 PHE A N 1
ATOM 1060 C CA . PHE A 1 138 ? 6.783 6.479 -7.940 1.00 92.06 138 PHE A CA 1
ATOM 1061 C C . PHE A 1 138 ? 5.308 6.131 -7.729 1.00 92.06 138 PHE A C 1
ATOM 1063 O O . PHE A 1 138 ? 4.968 5.505 -6.726 1.00 92.06 138 PHE A O 1
ATOM 1070 N N . PHE A 1 139 ? 4.427 6.494 -8.663 1.00 93.25 139 PHE A N 1
ATOM 1071 C CA . PHE A 1 139 ? 2.991 6.269 -8.520 1.00 93.25 139 PHE A CA 1
ATOM 1072 C C . PHE A 1 139 ? 2.630 4.778 -8.556 1.00 93.25 139 PHE A C 1
ATOM 1074 O O . PHE A 1 139 ? 1.796 4.332 -7.764 1.00 93.25 139 PHE A O 1
ATOM 1081 N N . GLN A 1 140 ? 3.328 3.994 -9.382 1.00 93.44 140 GLN A N 1
ATOM 1082 C CA . GLN A 1 140 ? 3.194 2.535 -9.457 1.00 93.44 140 GLN A CA 1
ATOM 1083 C C . GLN A 1 140 ? 3.450 1.832 -8.107 1.00 93.44 140 GLN A C 1
ATOM 1085 O O . GLN A 1 140 ? 2.836 0.801 -7.817 1.00 93.44 140 GLN A O 1
ATOM 1090 N N . LEU A 1 141 ? 4.318 2.398 -7.260 1.00 94.25 141 LEU A N 1
ATOM 1091 C CA . LEU A 1 141 ? 4.593 1.918 -5.900 1.00 94.25 141 LEU A CA 1
ATOM 1092 C C . LEU A 1 141 ? 3.704 2.587 -4.843 1.00 94.25 141 LEU A C 1
ATOM 1094 O O . LEU A 1 141 ? 3.195 1.928 -3.934 1.00 94.25 141 LEU A O 1
ATOM 1098 N N . ALA A 1 142 ? 3.510 3.899 -4.946 1.00 94.12 142 ALA A N 1
ATOM 1099 C CA . ALA A 1 142 ? 2.805 4.686 -3.943 1.00 94.12 142 ALA A CA 1
ATOM 1100 C C . ALA A 1 142 ? 1.317 4.323 -3.860 1.00 94.12 142 ALA A C 1
ATOM 1102 O O . ALA A 1 142 ? 0.763 4.282 -2.762 1.00 94.12 142 ALA A O 1
ATOM 1103 N N . LEU A 1 143 ? 0.672 4.021 -4.991 1.00 94.88 143 LEU A N 1
ATOM 1104 C CA . LEU A 1 143 ? -0.749 3.677 -5.039 1.00 94.88 143 LEU A CA 1
ATOM 1105 C C . LEU A 1 143 ? -1.092 2.411 -4.230 1.00 94.88 143 LEU A C 1
ATOM 1107 O O . LEU A 1 143 ? -1.916 2.512 -3.314 1.00 94.88 143 LEU A O 1
ATOM 1111 N N . PRO A 1 144 ? -0.486 1.232 -4.490 1.00 94.62 144 PRO A N 1
ATOM 1112 C CA . PRO A 1 144 ? -0.801 0.031 -3.718 1.00 94.62 144 PRO A CA 1
ATOM 1113 C C . PRO A 1 144 ? -0.412 0.178 -2.243 1.00 94.62 144 PRO A C 1
ATOM 1115 O O . PRO A 1 144 ? -1.146 -0.284 -1.368 1.00 94.62 144 PRO A O 1
ATOM 1118 N N . LEU A 1 145 ? 0.688 0.878 -1.945 1.00 93.88 145 LEU A N 1
ATOM 1119 C CA . LEU A 1 145 ? 1.113 1.126 -0.568 1.00 93.88 145 LEU A CA 1
ATOM 1120 C C . LEU A 1 145 ? 0.123 2.027 0.188 1.00 93.88 145 LEU A C 1
ATOM 1122 O O . LEU A 1 145 ? -0.255 1.723 1.320 1.00 93.88 145 LEU A O 1
ATOM 1126 N N . GLY A 1 146 ? -0.349 3.102 -0.446 1.00 92.69 146 GLY A N 1
ATOM 1127 C CA . GLY A 1 146 ? -1.360 3.995 0.117 1.00 92.69 146 GLY A CA 1
ATOM 1128 C C . GLY A 1 146 ? -2.684 3.278 0.382 1.00 92.69 146 GLY A C 1
ATOM 1129 O O . GLY A 1 146 ? -3.275 3.456 1.449 1.00 92.69 146 GLY A O 1
ATOM 1130 N N . LEU A 1 147 ? -3.118 2.405 -0.536 1.00 93.56 147 LEU A N 1
ATOM 1131 C CA . LEU A 1 147 ? -4.296 1.556 -0.331 1.00 93.56 147 LEU A CA 1
ATOM 1132 C C . LEU A 1 147 ? -4.102 0.572 0.828 1.00 93.56 147 LEU A C 1
ATOM 1134 O O . LEU A 1 147 ? -5.008 0.429 1.647 1.00 93.56 147 LEU A O 1
ATOM 1138 N N . ALA A 1 148 ? -2.928 -0.056 0.951 1.00 91.44 148 ALA A N 1
ATOM 1139 C CA . ALA A 1 148 ? -2.629 -0.946 2.073 1.00 91.44 148 ALA A CA 1
ATOM 1140 C C . ALA A 1 148 ? -2.758 -0.211 3.418 1.00 91.44 148 ALA A C 1
ATOM 1142 O O . ALA A 1 148 ? -3.449 -0.684 4.322 1.00 91.44 148 ALA A O 1
ATOM 1143 N N . ILE A 1 149 ? -2.162 0.981 3.525 1.00 88.50 149 ILE A N 1
ATOM 1144 C CA . ILE A 1 149 ? -2.251 1.829 4.723 1.00 88.50 149 ILE A CA 1
ATOM 1145 C C . ILE A 1 149 ? -3.708 2.219 5.002 1.00 88.50 149 ILE A C 1
ATOM 1147 O O . ILE A 1 149 ? -4.164 2.115 6.143 1.00 88.50 149 ILE A O 1
ATOM 1151 N N . ALA A 1 150 ? -4.463 2.618 3.974 1.00 88.44 150 ALA A N 1
ATOM 1152 C CA . ALA A 1 150 ? -5.871 2.976 4.116 1.00 88.44 150 ALA A CA 1
ATOM 1153 C C . ALA A 1 150 ? -6.724 1.794 4.606 1.00 88.44 150 ALA A C 1
ATOM 1155 O O . ALA A 1 150 ? -7.554 1.973 5.499 1.00 88.44 150 ALA A O 1
ATOM 1156 N N . PHE A 1 151 ? -6.497 0.579 4.094 1.00 89.00 151 PHE A N 1
ATOM 1157 C CA . PHE A 1 151 ? -7.223 -0.611 4.541 1.00 89.00 151 PHE A CA 1
ATOM 1158 C C . PHE A 1 151 ? -6.917 -0.982 5.994 1.00 89.00 151 PHE A C 1
ATOM 1160 O O . PHE A 1 151 ? -7.846 -1.343 6.719 1.00 89.00 151 PHE A O 1
ATOM 1167 N N . VAL A 1 152 ? -5.665 -0.840 6.443 1.00 85.75 152 VAL A N 1
ATOM 1168 C CA . VAL A 1 152 ? -5.290 -1.076 7.848 1.00 85.75 152 VAL A CA 1
ATOM 1169 C C . VAL A 1 152 ? -5.919 -0.027 8.763 1.00 85.75 152 VAL A C 1
ATOM 1171 O O . VAL A 1 152 ? -6.594 -0.376 9.730 1.00 85.75 152 VAL A O 1
ATOM 1174 N N . LEU A 1 153 ? -5.728 1.259 8.457 1.00 82.81 153 LEU A N 1
ATOM 1175 C CA . LEU A 1 153 ? -6.112 2.343 9.363 1.00 82.81 153 LEU A CA 1
ATOM 1176 C C . LEU A 1 153 ? -7.618 2.617 9.368 1.00 82.81 153 LEU A C 1
ATOM 1178 O O . LEU A 1 153 ? -8.185 2.887 10.426 1.00 82.81 153 LEU A O 1
ATOM 1182 N N . ARG A 1 154 ? -8.276 2.555 8.204 1.00 81.69 154 ARG A N 1
ATOM 1183 C CA . ARG A 1 154 ? -9.678 2.973 8.058 1.00 81.69 154 ARG A CA 1
ATOM 1184 C C . ARG A 1 154 ? -10.661 1.812 8.086 1.00 81.69 154 ARG A C 1
ATOM 1186 O O . ARG A 1 154 ? -11.718 1.932 8.698 1.00 81.69 154 ARG A O 1
ATOM 1193 N N . ASN A 1 155 ? -10.314 0.696 7.451 1.00 79.94 155 ASN A N 1
ATOM 1194 C CA . ASN A 1 155 ? -11.224 -0.443 7.306 1.00 79.94 155 ASN A CA 1
ATOM 1195 C C . ASN A 1 155 ? -10.899 -1.589 8.274 1.00 79.94 155 ASN A C 1
ATOM 1197 O O . ASN A 1 155 ? -11.714 -2.500 8.416 1.00 79.94 155 ASN A O 1
ATOM 1201 N N . ARG A 1 156 ? -9.724 -1.555 8.924 1.00 80.75 156 ARG A N 1
ATOM 1202 C CA . ARG A 1 156 ? -9.158 -2.664 9.715 1.00 80.75 156 ARG A CA 1
ATOM 1203 C C . ARG A 1 156 ? -9.193 -3.994 8.943 1.00 80.75 156 ARG A C 1
ATOM 1205 O O . ARG A 1 156 ? -9.395 -5.068 9.518 1.00 80.75 156 ARG A O 1
ATOM 1212 N N . ASP A 1 157 ? -9.025 -3.921 7.618 1.00 84.44 157 ASP A N 1
ATOM 1213 C CA . ASP A 1 157 ? -9.031 -5.092 6.743 1.00 84.44 157 ASP A CA 1
ATOM 1214 C C . ASP A 1 157 ? -7.611 -5.533 6.383 1.00 84.44 157 ASP A C 1
ATOM 1216 O O . ASP A 1 157 ? -7.059 -5.181 5.340 1.00 84.44 157 ASP A O 1
ATOM 1220 N N . ASN A 1 158 ? -7.030 -6.344 7.267 1.00 86.62 158 ASN A N 1
ATOM 1221 C CA . ASN A 1 158 ? -5.681 -6.880 7.101 1.00 86.62 158 ASN A CA 1
ATOM 1222 C C . ASN A 1 158 ? -5.555 -7.808 5.881 1.00 86.62 158 ASN A C 1
ATOM 1224 O O . ASN A 1 158 ? -4.468 -7.924 5.321 1.00 86.62 158 ASN A O 1
ATOM 1228 N N . PHE A 1 159 ? -6.644 -8.451 5.441 1.00 89.62 159 PHE A N 1
ATOM 1229 C CA . PHE A 1 159 ? -6.617 -9.276 4.231 1.00 89.62 159 PHE A CA 1
ATOM 1230 C C . PHE A 1 159 ? -6.439 -8.399 2.990 1.00 89.62 159 PHE A C 1
ATOM 1232 O O . PHE A 1 159 ? -5.542 -8.647 2.188 1.00 89.62 159 PHE A O 1
ATOM 1239 N N . ALA A 1 160 ? -7.243 -7.339 2.860 1.00 89.50 160 ALA A N 1
ATOM 1240 C CA . ALA A 1 160 ? -7.113 -6.394 1.752 1.00 89.50 160 ALA A CA 1
ATOM 1241 C C . ALA A 1 160 ? -5.740 -5.702 1.767 1.00 89.50 160 ALA A C 1
ATOM 1243 O O . ALA A 1 160 ? -5.093 -5.591 0.727 1.00 89.50 160 ALA A O 1
ATOM 1244 N N . ALA A 1 161 ? -5.247 -5.332 2.954 1.00 90.69 161 ALA A N 1
ATOM 1245 C CA . ALA A 1 161 ? -3.908 -4.777 3.112 1.00 90.69 161 ALA A CA 1
ATOM 1246 C C . ALA A 1 161 ? -2.803 -5.743 2.648 1.00 90.69 161 ALA A C 1
ATOM 1248 O O . ALA A 1 161 ? -1.873 -5.313 1.969 1.00 90.69 161 ALA A O 1
ATOM 1249 N N . ALA A 1 162 ? -2.915 -7.043 2.947 1.00 91.31 162 ALA A N 1
ATOM 1250 C CA . ALA A 1 162 ? -1.963 -8.054 2.485 1.00 91.31 162 ALA A CA 1
ATOM 1251 C C . ALA A 1 162 ? -1.977 -8.220 0.955 1.00 91.31 162 ALA A C 1
ATOM 1253 O O . ALA A 1 162 ? -0.918 -8.346 0.344 1.00 91.31 162 ALA A O 1
ATOM 1254 N N . VAL A 1 163 ? -3.156 -8.165 0.324 1.00 94.38 163 VAL A N 1
ATOM 1255 C CA . VAL A 1 163 ? -3.282 -8.185 -1.144 1.00 94.38 163 VAL A CA 1
ATOM 1256 C C . VAL A 1 163 ? -2.634 -6.943 -1.764 1.00 94.38 163 VAL A C 1
ATOM 1258 O O . VAL A 1 163 ? -1.885 -7.061 -2.732 1.00 94.38 163 VAL A O 1
ATOM 1261 N N . CYS A 1 164 ? -2.860 -5.757 -1.190 1.00 94.56 164 CYS A N 1
ATOM 1262 C CA . CYS A 1 164 ? -2.208 -4.524 -1.634 1.00 94.56 164 CYS A CA 1
ATOM 1263 C C . CYS A 1 164 ? -0.686 -4.559 -1.433 1.00 94.56 164 CYS A C 1
ATOM 1265 O O . CYS A 1 164 ? 0.051 -4.059 -2.278 1.00 94.56 164 CYS A O 1
ATOM 1267 N N . LEU A 1 165 ? -0.198 -5.180 -0.357 1.00 93.56 165 LEU A N 1
ATOM 1268 C CA . LEU A 1 165 ? 1.235 -5.351 -0.122 1.00 93.56 165 LEU A CA 1
ATOM 1269 C C . LEU A 1 165 ? 1.867 -6.330 -1.122 1.00 93.56 165 LEU A C 1
ATOM 1271 O O . LEU A 1 165 ? 2.968 -6.090 -1.613 1.00 93.56 165 LEU A O 1
ATOM 1275 N N . TR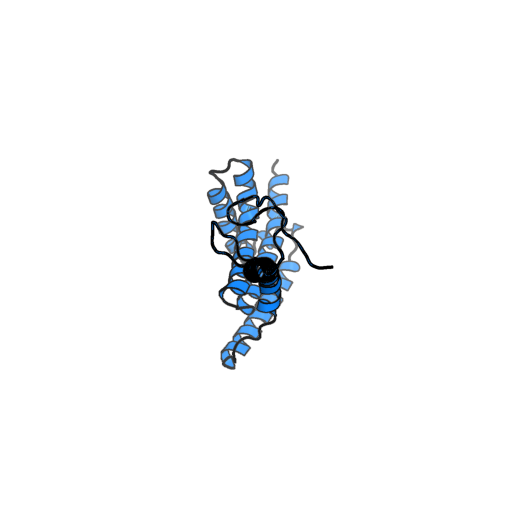P A 1 166 ? 1.162 -7.409 -1.465 1.00 94.69 166 TRP A N 1
ATOM 1276 C CA . TRP A 1 166 ? 1.576 -8.301 -2.545 1.00 94.69 166 TRP A CA 1
ATOM 1277 C C . TRP A 1 166 ? 1.641 -7.561 -3.886 1.00 94.69 166 TRP A C 1
ATOM 1279 O O . TRP A 1 166 ? 2.630 -7.687 -4.606 1.00 94.69 166 TRP A O 1
ATOM 1289 N N . TRP A 1 167 ? 0.633 -6.735 -4.186 1.00 94.69 167 TRP A N 1
ATOM 1290 C CA . TRP A 1 167 ? 0.624 -5.893 -5.381 1.00 94.69 167 TRP A CA 1
ATOM 1291 C C . TRP A 1 167 ? 1.813 -4.925 -5.391 1.00 94.69 167 TRP A C 1
ATOM 1293 O O . TRP A 1 167 ? 2.517 -4.854 -6.389 1.00 94.69 167 TRP A O 1
ATOM 1303 N N . PHE A 1 168 ? 2.120 -4.267 -4.271 1.00 94.31 168 PHE A N 1
ATOM 1304 C CA . PHE A 1 168 ? 3.327 -3.448 -4.141 1.00 94.31 168 PHE A CA 1
ATOM 1305 C C . PHE A 1 168 ? 4.608 -4.234 -4.477 1.00 94.31 168 PHE A C 1
ATOM 1307 O O . PHE A 1 168 ? 5.461 -3.736 -5.208 1.00 94.31 168 PHE A O 1
ATOM 1314 N N . GLY A 1 169 ? 4.732 -5.477 -4.000 1.00 90.81 169 GLY A N 1
ATOM 1315 C CA . GLY A 1 169 ? 5.858 -6.349 -4.349 1.00 90.81 169 GLY A CA 1
ATOM 1316 C C . GLY A 1 169 ? 5.919 -6.673 -5.844 1.00 90.81 169 GLY A C 1
ATOM 1317 O O . GLY A 1 169 ? 6.988 -6.613 -6.444 1.00 90.81 169 GLY A O 1
ATOM 1318 N N . ALA A 1 170 ? 4.773 -6.951 -6.468 1.00 90.00 170 ALA A N 1
ATOM 1319 C CA . ALA A 1 170 ? 4.687 -7.187 -7.906 1.00 90.00 170 ALA A CA 1
ATOM 1320 C C . ALA A 1 170 ? 5.047 -5.929 -8.723 1.00 90.00 170 ALA A C 1
ATOM 1322 O O . ALA A 1 170 ? 5.799 -6.032 -9.689 1.00 90.00 170 ALA A O 1
ATOM 1323 N N . SER A 1 171 ? 4.599 -4.744 -8.287 1.00 90.62 171 SER A N 1
ATOM 1324 C CA . SER A 1 171 ? 5.024 -3.447 -8.830 1.00 90.62 171 SER A CA 1
ATOM 1325 C C . SER A 1 171 ? 6.537 -3.257 -8.742 1.00 90.62 171 SER A C 1
ATOM 1327 O O . SER A 1 171 ? 7.144 -2.729 -9.667 1.00 90.62 171 SER A O 1
ATOM 1329 N N . PHE A 1 172 ? 7.155 -3.699 -7.645 1.00 88.50 172 PHE A N 1
ATOM 1330 C CA . PHE A 1 172 ? 8.599 -3.605 -7.450 1.00 88.50 172 PHE A CA 1
ATOM 1331 C C . PHE A 1 172 ? 9.389 -4.499 -8.415 1.00 88.50 172 PHE A C 1
ATOM 1333 O O . PHE A 1 172 ? 10.405 -4.071 -8.956 1.00 88.50 172 PHE A O 1
ATOM 1340 N N . LEU A 1 173 ? 8.912 -5.721 -8.667 1.00 85.50 173 LEU A N 1
ATOM 1341 C CA . LEU A 1 173 ? 9.525 -6.627 -9.647 1.00 85.50 173 LEU A CA 1
ATOM 1342 C C . LEU A 1 173 ? 9.425 -6.078 -11.079 1.00 85.50 173 LEU A C 1
ATOM 1344 O O . LEU A 1 173 ? 10.367 -6.203 -11.856 1.00 85.50 173 LEU A O 1
ATOM 1348 N N . ASP A 1 174 ? 8.308 -5.431 -11.404 1.00 83.94 174 ASP A N 1
ATOM 1349 C CA . ASP A 1 174 ? 8.028 -4.863 -12.728 1.00 83.94 174 ASP A CA 1
ATOM 1350 C C . ASP A 1 174 ? 8.811 -3.574 -13.041 1.00 83.94 174 ASP A C 1
ATOM 1352 O O . ASP A 1 174 ? 8.895 -3.151 -14.191 1.00 83.94 174 ASP A O 1
ATOM 1356 N N . LEU A 1 175 ? 9.447 -2.963 -12.040 1.00 76.62 175 LEU A N 1
ATOM 1357 C CA . LEU A 1 175 ? 10.353 -1.832 -12.247 1.00 76.62 175 LEU A CA 1
ATOM 1358 C C . LEU A 1 175 ? 11.693 -2.259 -12.858 1.00 76.62 175 LEU A C 1
ATOM 1360 O O . LEU A 1 175 ? 12.302 -1.479 -13.590 1.00 76.62 175 LEU A O 1
ATOM 1364 N N . ALA A 1 176 ? 12.161 -3.485 -12.597 1.00 64.38 176 ALA A N 1
ATOM 1365 C CA . ALA A 1 176 ? 13.486 -3.937 -13.032 1.00 64.38 176 ALA A CA 1
ATOM 1366 C C . ALA A 1 176 ? 13.711 -3.844 -14.562 1.00 64.38 176 ALA A C 1
ATOM 1368 O O . ALA A 1 176 ? 14.772 -3.356 -14.962 1.00 64.38 176 ALA A O 1
ATOM 1369 N N . PRO A 1 177 ? 12.743 -4.205 -15.430 1.00 59.41 177 PRO A N 1
ATOM 1370 C CA . PRO A 1 177 ? 12.883 -4.044 -16.877 1.00 59.41 177 PRO A CA 1
ATOM 1371 C C . PRO A 1 177 ? 12.929 -2.581 -17.344 1.00 59.41 177 PRO A C 1
ATOM 1373 O O . PRO A 1 177 ? 13.681 -2.271 -18.267 1.00 59.41 177 PRO A O 1
ATOM 1376 N N . THR A 1 178 ? 12.172 -1.670 -16.710 1.00 52.81 178 THR A N 1
ATOM 1377 C CA . THR A 1 178 ? 12.068 -0.261 -17.157 1.00 52.81 178 THR A CA 1
ATOM 1378 C C . THR A 1 178 ? 13.394 0.500 -17.082 1.00 52.81 178 THR A C 1
ATOM 1380 O O . THR A 1 178 ? 13.677 1.336 -17.938 1.00 52.81 178 THR A O 1
ATOM 1383 N N . PHE A 1 179 ? 14.266 0.163 -16.126 1.00 52.12 179 PHE A N 1
ATOM 1384 C CA . PHE A 1 179 ? 15.616 0.733 -16.052 1.00 52.12 179 PHE A CA 1
ATOM 1385 C C . PHE A 1 179 ? 16.565 0.191 -17.131 1.00 52.12 179 PHE A C 1
ATOM 1387 O O . PHE A 1 179 ? 17.523 0.870 -17.497 1.00 52.12 179 PHE A O 1
ATOM 1394 N N . MET A 1 180 ? 16.323 -1.022 -17.635 1.00 47.50 180 MET A N 1
ATOM 1395 C CA . MET A 1 180 ? 17.223 -1.699 -18.572 1.00 47.50 180 MET A CA 1
ATOM 1396 C C . MET A 1 180 ? 16.929 -1.332 -20.027 1.00 47.50 180 MET A C 1
ATOM 1398 O O . MET A 1 180 ? 17.853 -1.077 -20.797 1.00 47.50 180 MET A O 1
ATOM 1402 N N . THR A 1 181 ? 15.654 -1.235 -20.407 1.00 47.94 181 THR A N 1
ATOM 1403 C CA . THR A 1 181 ? 15.256 -0.870 -21.777 1.00 47.94 181 THR A CA 1
ATOM 1404 C C . THR A 1 181 ? 15.622 0.570 -22.130 1.00 47.94 181 THR A C 1
ATOM 1406 O O . THR A 1 181 ? 16.008 0.839 -23.267 1.00 47.94 181 THR A O 1
ATOM 1409 N N . HIS A 1 182 ? 15.616 1.482 -21.154 1.00 47.16 182 HIS A N 1
ATOM 1410 C CA . HIS A 1 182 ? 16.037 2.870 -21.365 1.00 47.16 182 HIS A CA 1
ATOM 1411 C C . HIS A 1 182 ? 17.567 3.056 -21.489 1.00 47.16 182 HIS A C 1
ATOM 1413 O O . HIS A 1 182 ? 18.002 4.102 -21.968 1.00 47.16 182 HIS A O 1
ATOM 1419 N N . TRP A 1 183 ? 18.377 2.058 -21.098 1.00 37.19 183 TRP A N 1
ATOM 1420 C CA . TRP A 1 183 ? 19.854 2.069 -21.172 1.00 37.19 183 TRP A CA 1
ATOM 1421 C C . TRP A 1 183 ? 20.427 1.355 -22.410 1.00 37.19 183 TRP A C 1
ATOM 1423 O O . TRP A 1 183 ? 21.615 1.472 -22.682 1.00 37.19 183 TRP A O 1
ATOM 1433 N N . ILE A 1 184 ? 19.612 0.593 -23.149 1.00 41.53 184 ILE A N 1
ATOM 1434 C CA . ILE A 1 184 ? 20.048 -0.142 -24.355 1.00 41.53 184 ILE A CA 1
ATOM 1435 C C . ILE A 1 184 ? 19.834 0.686 -25.637 1.00 41.53 184 ILE A C 1
ATOM 1437 O O . ILE A 1 184 ? 20.444 0.407 -26.668 1.00 41.53 184 ILE A O 1
ATOM 1441 N N . HIS A 1 185 ? 19.000 1.727 -25.580 1.00 41.28 185 HIS A N 1
ATOM 1442 C CA . HIS A 1 185 ? 18.671 2.580 -26.728 1.00 41.28 185 HIS A CA 1
ATOM 1443 C C . HIS A 1 185 ? 19.253 4.004 -26.664 1.00 41.28 185 HIS A C 1
ATOM 1445 O O . HIS A 1 185 ? 18.851 4.847 -27.465 1.00 41.28 185 HIS A O 1
ATOM 1451 N N . ASN A 1 186 ? 20.207 4.262 -25.766 1.00 37.44 186 ASN A N 1
ATOM 1452 C CA . ASN A 1 186 ? 20.973 5.511 -25.681 1.00 37.44 186 ASN A CA 1
ATOM 1453 C C . ASN A 1 186 ? 22.465 5.200 -25.514 1.00 37.44 186 ASN A C 1
ATOM 1455 O O . ASN A 1 186 ? 23.290 6.009 -25.991 1.00 37.44 186 ASN A O 1
#

Foldseek 3Di:
DFDWAQADPPPGDGDPDTHTQQDADPPPGDRNVVVVVVVVVVVVVVVVVVVCVVVCVVVLQVVLQPDDDDDDDPVVVVVLVVVVVVLVVVLVVLVPDDVVVVVLCVDPLVVVLVVQLQVQLVVQVVVDDVSSNVRSLCRSQCVLQVQLVCCSNPVSNNSSSVVSVSSNVSSVSSVSNVVVVVVVVD

Secondary structure (DSSP, 8-state):
---EESS-TTT----SSPEETT-B-TTT--BHHHHHHHHHHHHHHHHHHHHHHHHHHHHHHHHHHTSPPPPPPHHHHHHHHHHHHHHHHHHHHHHTS-TTTTGGGGSHHHHHHHHHHHHHHHHHGGG-HHHHHHHHHHHHHHHHHHHHHHIIIII--HHHHHHHHHHHHHHHHHHHHHHHHHHH--

Radius of gyration: 31.18 Å; chains: 1; bounding box: 40×67×82 Å

pLDDT: mean 80.77, std 13.9, range [37.19, 94.88]

Organism: NCBI:txid2954373